Protein AF-A0A7S0LLB8-F1 (afdb_monomer)

Mean predicted aligned error: 11.77 Å

Secondary structure (DSSP, 8-state):
----PPP---TTTTSSS--------GGG-------HHHHHHHHHSS----TTTEEEEE-TT--GGGSGGGG---HHHHHHHHHHH-EEEEEPHHHHHHHHHHHTTSPP--PPPHHHHHHHHHH--GGGT-SSS-HHHHHHHHHHHHHHH-TTS-HHHHHHHHHHTSSS-S-SS-GGGHHHHHHTS-HHHHHHHHHHHHHHHHHHTSHHHHHHHHTGGGGGG--------

Organism: NCBI:txid221442

Foldseek 3Di:
DDDDDDDDDDPVVPPPDDPDDDQQDLVPLPFQPDDLVLLQCLLPVDDDDCVPFKDKDFQPPDDCCLWLCVPVPDPVVVVVVSVVPRIDIDGHPVSSVVSVVSSVPRDGFDRQDSLVSVCCNPFFDCVNATRDDDLSSVLSSQLSSCVRRVVVDHSVLSSQVSCCVGDPNDGRHDPVCVVVNVVSDDPVSVVSNVCNSVVVCCVVVCVVVVVCVVCVVCPVVDDDDDDDD

Solvent-accessible surface area (backbone atoms only — not comparable to full-atom values): 14210 Å² total; per-residue (Å²): 134,85,86,79,76,78,81,82,74,60,82,78,68,62,83,81,67,82,68,71,92,72,74,69,48,64,87,67,74,56,84,62,83,66,52,74,68,52,32,39,39,62,57,67,71,55,95,76,92,50,85,91,42,54,49,75,42,74,46,91,81,64,57,59,70,62,30,73,59,47,80,55,80,49,69,68,61,43,52,57,50,43,82,75,64,36,64,45,78,50,66,37,67,67,60,48,53,52,37,54,62,50,31,74,69,51,78,79,82,63,74,74,57,68,70,53,44,44,44,49,43,75,62,37,55,62,85,83,70,70,40,72,64,62,65,63,45,54,34,44,49,42,16,35,39,27,53,72,72,35,72,92,52,66,24,66,43,42,30,55,46,56,55,31,68,55,95,72,57,49,69,50,53,64,79,88,50,47,67,60,56,52,72,73,44,55,75,69,46,43,56,55,56,72,45,41,57,57,53,51,49,39,59,74,67,40,55,54,57,53,52,46,64,78,37,53,96,46,54,95,70,67,84,79,84,87,82,84,131

Radius of gyration: 21.02 Å; Cα contacts (8 Å, |Δi|>4): 181; chains: 1; bounding box: 78×45×50 Å

Sequence (229 aa):
NKGTAPPELDPHARDCAIMCLSVLDPAKMTIATHDIRRQQALTVGHPTDNAGLVKAQLIAEFDLNKTIFKGIGSPVARLYQRTKLDHDYTWDEAARTQIEKAYAKVPQHVSAGEPLLKFMATECDFAIEHADGNFMDHLNFCQDYAAIHYREASPTVQLLHSILGVGSNIFPMSKDKLPTLTSLLTPAEFTQIEAFPTLLRLLLSRQLMDLAMQNEARLDSLQSGHMFR

pLDDT: mean 75.92, std 19.19, range [27.03, 96.38]

Structure (mmCIF, N/CA/C/O backbone):
data_AF-A0A7S0LLB8-F1
#
_entry.id   AF-A0A7S0LLB8-F1
#
loop_
_atom_site.group_PDB
_atom_site.id
_atom_site.type_symbol
_atom_site.label_atom_id
_atom_site.label_alt_id
_atom_site.label_comp_id
_atom_site.label_asym_id
_atom_site.label_entity_id
_atom_site.label_seq_id
_atom_site.pdbx_PDB_ins_code
_atom_site.Cartn_x
_atom_site.Cartn_y
_atom_site.Cartn_z
_atom_site.occupancy
_atom_site.B_iso_or_equiv
_atom_site.auth_seq_id
_atom_site.auth_comp_id
_atom_site.auth_asym_id
_atom_site.auth_atom_id
_atom_site.pdbx_PDB_model_num
ATOM 1 N N . ASN A 1 1 ? 50.374 -23.779 -14.446 1.00 37.62 1 ASN A N 1
ATOM 2 C CA . ASN A 1 1 ? 49.075 -23.681 -15.146 1.00 37.62 1 ASN A CA 1
ATOM 3 C C . ASN A 1 1 ? 48.144 -22.822 -14.316 1.00 37.62 1 ASN A C 1
ATOM 5 O O . ASN A 1 1 ? 48.210 -22.891 -13.099 1.00 37.62 1 ASN A O 1
ATOM 9 N N . LYS A 1 2 ? 47.428 -21.934 -15.001 1.00 33.25 2 LYS A N 1
ATOM 10 C CA . LYS A 1 2 ? 46.870 -20.657 -14.537 1.00 33.25 2 LYS A CA 1
ATOM 11 C C . LYS A 1 2 ? 45.885 -20.782 -13.368 1.00 33.25 2 LYS A C 1
ATOM 13 O O . LYS A 1 2 ? 45.015 -21.643 -13.390 1.00 33.25 2 LYS A O 1
ATOM 18 N N . GLY A 1 3 ? 46.021 -19.869 -12.404 1.00 36.09 3 GLY A N 1
ATOM 19 C CA . GLY A 1 3 ? 44.989 -19.567 -11.421 1.00 36.09 3 GLY A 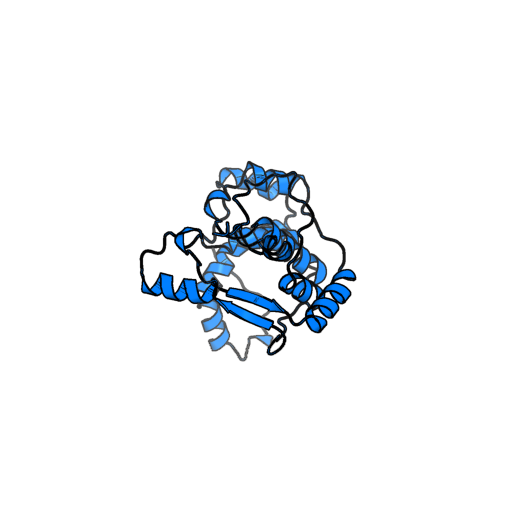CA 1
ATOM 20 C C . GLY A 1 3 ? 43.810 -18.873 -12.096 1.00 36.09 3 GLY A C 1
ATOM 21 O O . GLY A 1 3 ? 43.993 -17.950 -12.889 1.00 36.09 3 GLY A O 1
ATOM 22 N N . THR A 1 4 ? 42.609 -19.345 -11.796 1.00 34.84 4 THR A N 1
ATOM 23 C CA . THR A 1 4 ? 41.356 -18.692 -12.163 1.00 34.84 4 THR A CA 1
ATOM 24 C C . THR A 1 4 ? 40.822 -18.008 -10.916 1.00 34.84 4 THR A C 1
ATOM 26 O O . THR A 1 4 ? 40.426 -18.676 -9.961 1.00 34.84 4 THR A O 1
ATOM 29 N N . ALA A 1 5 ? 40.868 -16.677 -10.916 1.00 35.66 5 ALA A N 1
ATOM 30 C CA . ALA A 1 5 ? 40.129 -15.860 -9.967 1.00 35.66 5 ALA A CA 1
ATOM 31 C C . ALA A 1 5 ? 38.621 -16.169 -10.087 1.00 35.66 5 ALA A C 1
ATOM 33 O O . ALA A 1 5 ? 38.166 -16.507 -11.187 1.00 35.66 5 ALA A O 1
ATOM 34 N N . PRO A 1 6 ? 37.846 -16.082 -8.992 1.00 36.19 6 PRO A N 1
ATOM 35 C CA . PRO A 1 6 ? 36.392 -16.138 -9.081 1.00 36.19 6 PRO A CA 1
ATOM 36 C C . PRO A 1 6 ? 35.890 -15.008 -9.997 1.00 36.19 6 PRO A C 1
ATOM 38 O O . PRO A 1 6 ? 36.525 -13.951 -10.043 1.00 36.19 6 PRO A O 1
ATOM 41 N N . PRO A 1 7 ? 34.792 -15.220 -10.743 1.00 37.81 7 PRO A N 1
ATOM 42 C CA . PRO A 1 7 ? 34.251 -14.193 -11.618 1.00 37.81 7 PRO A CA 1
ATOM 43 C C . PRO A 1 7 ? 33.898 -12.959 -10.786 1.00 37.81 7 PRO A C 1
ATOM 45 O O . PRO A 1 7 ? 33.203 -13.052 -9.773 1.00 37.81 7 PRO A O 1
ATOM 48 N N . GLU A 1 8 ? 34.427 -11.817 -11.212 1.00 32.72 8 GLU A N 1
ATOM 49 C CA . GLU A 1 8 ? 34.052 -10.501 -10.713 1.00 32.72 8 GLU A CA 1
ATOM 50 C C . GLU A 1 8 ? 32.541 -10.343 -10.917 1.00 32.72 8 GLU A C 1
ATOM 52 O O . GLU A 1 8 ? 32.050 -10.315 -12.045 1.00 32.72 8 GLU A O 1
ATOM 57 N N . LEU A 1 9 ? 31.794 -10.337 -9.812 1.00 33.69 9 LEU A N 1
ATOM 58 C CA . LEU A 1 9 ? 30.374 -10.012 -9.816 1.00 33.69 9 LEU A CA 1
ATOM 59 C C . LEU A 1 9 ? 30.223 -8.562 -10.277 1.00 33.69 9 LEU A C 1
ATOM 61 O O . LEU A 1 9 ? 30.827 -7.663 -9.690 1.00 33.69 9 LEU A O 1
ATOM 65 N N . ASP A 1 10 ? 29.414 -8.371 -11.317 1.00 35.34 10 ASP A N 1
ATOM 66 C CA . ASP A 1 10 ? 29.001 -7.069 -11.831 1.00 35.34 10 ASP A CA 1
ATOM 67 C C . ASP A 1 10 ? 28.567 -6.151 -10.666 1.00 35.34 10 ASP A C 1
ATOM 69 O O . ASP A 1 10 ? 27.671 -6.523 -9.896 1.00 35.34 10 ASP A O 1
ATOM 73 N N . PRO A 1 11 ? 29.181 -4.965 -10.494 1.00 32.69 11 PRO A N 1
ATOM 74 C CA . PRO A 1 11 ? 28.810 -4.032 -9.437 1.00 32.69 11 PRO A CA 1
ATOM 75 C C . PRO A 1 11 ? 27.361 -3.523 -9.546 1.00 32.69 11 PRO A C 1
ATOM 77 O O . PRO A 1 11 ? 26.835 -3.061 -8.537 1.00 32.69 11 PRO A O 1
ATOM 80 N N . HIS A 1 12 ? 26.690 -3.668 -10.696 1.00 31.75 12 HIS A N 1
ATOM 81 C CA . HIS A 1 12 ? 25.261 -3.368 -10.861 1.00 31.75 12 HIS A CA 1
ATOM 82 C C . HIS A 1 12 ? 24.322 -4.536 -10.519 1.00 31.75 12 HIS A C 1
ATOM 84 O O . HIS A 1 12 ? 23.128 -4.317 -10.324 1.00 31.75 12 HIS A O 1
ATOM 90 N N . ALA A 1 13 ? 24.834 -5.759 -10.354 1.00 30.00 13 ALA A N 1
ATOM 91 C CA . ALA A 1 13 ? 24.039 -6.913 -9.918 1.00 30.00 13 ALA A CA 1
ATOM 92 C C . ALA A 1 13 ? 23.822 -6.963 -8.390 1.00 30.00 13 ALA A C 1
ATOM 94 O O . ALA A 1 13 ? 23.198 -7.894 -7.877 1.00 30.00 13 ALA A O 1
ATOM 95 N N . ARG A 1 14 ? 24.335 -5.976 -7.641 1.00 29.80 14 ARG A N 1
ATOM 96 C CA . ARG A 1 14 ? 24.223 -5.907 -6.175 1.00 29.80 14 ARG A CA 1
ATOM 97 C C . ARG A 1 14 ? 22.922 -5.300 -5.651 1.00 29.80 14 ARG A C 1
ATOM 99 O O . ARG A 1 14 ? 22.623 -5.508 -4.481 1.00 29.80 14 ARG A O 1
ATOM 106 N N . ASP A 1 15 ? 22.121 -4.654 -6.494 1.00 30.22 15 ASP A N 1
ATOM 107 C CA . ASP A 1 15 ? 20.942 -3.914 -6.020 1.00 30.22 15 ASP A CA 1
ATOM 108 C C . ASP A 1 15 ? 19.612 -4.682 -6.145 1.00 30.22 15 ASP A C 1
ATOM 110 O O . ASP A 1 15 ? 18.564 -4.149 -5.791 1.00 30.22 15 ASP A O 1
ATOM 114 N N . CYS A 1 16 ? 19.616 -5.942 -6.605 1.00 28.64 16 CYS A N 1
ATOM 115 C CA . CYS A 1 16 ? 18.377 -6.714 -6.825 1.00 28.64 16 CYS A CA 1
ATOM 116 C C . CYS A 1 16 ? 18.239 -8.028 -6.045 1.00 28.64 16 CYS A C 1
ATOM 118 O O . CYS A 1 16 ? 17.251 -8.736 -6.220 1.00 28.64 16 CYS A O 1
ATOM 120 N N . ALA A 1 17 ? 19.147 -8.361 -5.129 1.00 29.12 17 ALA A N 1
ATOM 121 C CA . ALA A 1 17 ? 18.978 -9.562 -4.319 1.00 29.12 17 ALA A CA 1
ATOM 122 C C . ALA A 1 17 ? 19.505 -9.365 -2.898 1.00 29.12 17 ALA A C 1
ATOM 124 O O . ALA A 1 17 ? 20.641 -8.948 -2.701 1.00 29.12 17 ALA A O 1
ATOM 125 N N . ILE A 1 18 ? 18.688 -9.790 -1.926 1.00 29.72 18 ILE A N 1
ATOM 126 C CA . ILE A 1 18 ? 18.947 -9.841 -0.477 1.00 29.72 18 ILE A CA 1
ATOM 127 C C . ILE A 1 18 ? 18.619 -8.527 0.259 1.00 29.72 18 ILE A C 1
ATOM 129 O O . ILE A 1 18 ? 19.495 -7.808 0.732 1.00 29.72 18 ILE A O 1
ATOM 133 N N . MET A 1 19 ? 17.323 -8.258 0.460 1.00 29.67 19 MET A N 1
ATOM 134 C CA . MET A 1 19 ? 16.886 -7.386 1.557 1.00 29.67 19 MET A CA 1
ATOM 135 C C . MET A 1 19 ? 16.744 -8.222 2.834 1.00 29.67 19 MET A C 1
ATOM 137 O O . MET A 1 19 ? 15.762 -8.930 3.040 1.00 29.67 19 MET A O 1
ATOM 141 N N . CYS A 1 20 ? 17.788 -8.177 3.661 1.00 27.03 20 CYS A N 1
ATOM 142 C CA . CYS A 1 20 ? 17.842 -8.785 4.987 1.00 27.03 20 CYS A CA 1
ATOM 143 C C . CYS A 1 20 ? 16.790 -8.206 5.947 1.00 27.03 20 CYS A C 1
ATOM 145 O O . CYS A 1 20 ? 16.536 -7.005 5.944 1.00 27.03 20 CYS A O 1
ATOM 147 N N . LEU A 1 21 ? 16.291 -9.086 6.825 1.00 31.00 21 LEU A N 1
ATOM 148 C CA . LEU A 1 21 ? 15.544 -8.839 8.067 1.00 31.00 21 LEU A CA 1
ATOM 149 C C . LEU A 1 21 ? 15.787 -7.442 8.670 1.00 31.00 21 LEU A C 1
ATOM 151 O O . LEU A 1 21 ? 16.760 -7.232 9.399 1.00 31.00 21 LEU A O 1
ATOM 155 N N . SER A 1 22 ? 14.876 -6.502 8.428 1.00 35.31 22 SER A N 1
ATOM 156 C CA . SER A 1 22 ? 14.775 -5.284 9.223 1.00 35.31 22 SER A CA 1
ATOM 157 C C . SER A 1 22 ? 13.692 -5.469 10.281 1.00 35.31 22 SER A C 1
ATOM 159 O O . SER A 1 22 ? 12.496 -5.448 10.010 1.00 35.31 22 SER A O 1
ATOM 161 N N . VAL A 1 23 ? 14.144 -5.621 11.527 1.00 38.00 23 VAL A N 1
ATOM 162 C CA . VAL A 1 23 ? 13.405 -5.127 12.694 1.00 38.00 23 VAL A CA 1
ATOM 163 C C . VAL A 1 23 ? 12.962 -3.699 12.370 1.00 38.00 23 VAL A C 1
ATOM 165 O O . VAL A 1 23 ? 13.769 -2.933 11.832 1.00 38.00 23 VAL A O 1
ATOM 168 N N . LEU A 1 24 ? 11.704 -3.354 12.657 1.00 44.56 24 LEU A N 1
ATOM 169 C CA . LEU A 1 24 ? 11.235 -1.982 12.508 1.00 44.56 24 LEU A CA 1
ATOM 170 C C . LEU A 1 24 ? 12.128 -1.054 13.328 1.00 44.56 24 LEU A C 1
ATOM 172 O O . LEU A 1 24 ? 12.098 -1.056 14.555 1.00 44.56 24 LEU A O 1
ATOM 176 N N . ASP A 1 25 ? 12.945 -0.279 12.631 1.00 45.91 25 ASP A N 1
ATOM 177 C CA . ASP A 1 25 ? 13.740 0.781 13.219 1.00 45.91 25 ASP A CA 1
ATOM 178 C C . ASP A 1 25 ? 13.000 2.096 12.939 1.00 45.91 25 ASP A C 1
ATOM 180 O O . ASP A 1 25 ? 12.888 2.481 11.770 1.00 45.91 25 ASP A O 1
ATOM 184 N N . PRO A 1 26 ? 12.486 2.792 13.970 1.00 44.81 26 PRO A N 1
ATOM 185 C CA . PRO A 1 26 ? 11.854 4.100 13.811 1.00 44.81 26 PRO A CA 1
ATOM 186 C C . PRO A 1 26 ? 12.748 5.102 13.064 1.00 44.81 26 PRO A C 1
ATOM 188 O O . PRO A 1 26 ? 12.239 5.963 12.352 1.00 44.81 26 PRO A O 1
ATOM 191 N N . ALA A 1 27 ? 14.078 4.977 13.177 1.00 40.09 27 ALA A N 1
ATOM 192 C CA . ALA A 1 27 ? 15.042 5.820 12.474 1.00 40.09 27 ALA A CA 1
ATOM 193 C C . ALA A 1 27 ? 15.250 5.422 10.997 1.00 40.09 27 ALA A C 1
ATOM 195 O O . ALA A 1 27 ? 15.797 6.210 10.227 1.00 40.09 27 ALA A O 1
ATOM 196 N N . LYS A 1 28 ? 14.790 4.231 10.578 1.00 43.78 28 LYS A N 1
ATOM 197 C CA . LYS A 1 28 ? 14.757 3.764 9.175 1.00 43.78 28 LYS A CA 1
ATOM 198 C C . LYS A 1 28 ? 13.408 3.979 8.502 1.00 43.78 28 LYS A C 1
ATOM 200 O O . LYS A 1 28 ? 13.191 3.493 7.394 1.00 43.78 28 LYS A O 1
ATOM 205 N N . MET A 1 29 ? 12.532 4.782 9.101 1.00 50.88 29 MET A N 1
ATOM 206 C CA . MET A 1 29 ? 11.432 5.431 8.382 1.00 50.88 29 MET A CA 1
ATOM 207 C C . MET A 1 29 ? 11.946 6.551 7.469 1.00 50.88 29 MET A C 1
ATOM 209 O O . MET A 1 29 ? 11.431 7.664 7.429 1.00 50.88 29 MET A O 1
ATOM 213 N N . THR A 1 30 ? 13.030 6.253 6.759 1.00 50.88 30 THR A N 1
ATOM 214 C CA . THR A 1 30 ? 13.602 7.069 5.705 1.00 50.88 30 THR A CA 1
ATOM 215 C C . THR A 1 30 ? 12.746 6.943 4.453 1.00 50.88 30 THR A C 1
ATOM 217 O O . THR A 1 30 ? 12.117 5.910 4.225 1.00 50.88 30 THR A O 1
ATOM 220 N N . ILE A 1 31 ? 12.768 8.002 3.644 1.00 55.00 31 ILE A N 1
ATOM 221 C CA . ILE A 1 31 ? 12.123 8.112 2.331 1.00 55.00 31 ILE A CA 1
ATOM 222 C C . ILE A 1 31 ? 12.285 6.789 1.573 1.00 55.00 31 ILE A C 1
ATOM 224 O O . ILE A 1 31 ? 13.411 6.392 1.262 1.00 55.00 31 ILE A O 1
ATOM 228 N N . ALA A 1 32 ? 11.174 6.101 1.303 1.00 59.69 32 ALA A N 1
ATOM 229 C CA . ALA A 1 32 ? 11.217 4.861 0.541 1.00 59.69 32 ALA A CA 1
ATOM 230 C C . ALA A 1 32 ? 11.811 5.131 -0.843 1.00 59.69 32 ALA A C 1
ATOM 232 O O . ALA A 1 32 ? 11.368 6.023 -1.569 1.00 59.69 32 ALA A O 1
ATOM 233 N N . THR A 1 33 ? 12.816 4.341 -1.217 1.00 71.44 33 THR A N 1
ATOM 234 C CA . THR A 1 33 ? 13.295 4.330 -2.598 1.00 71.44 33 THR A CA 1
ATOM 235 C C . THR A 1 33 ? 12.360 3.425 -3.382 1.00 71.44 33 THR A C 1
ATOM 237 O O . THR A 1 33 ? 12.414 2.203 -3.274 1.00 71.44 33 THR A O 1
ATOM 240 N N . HIS A 1 34 ? 11.441 4.036 -4.124 1.00 81.06 34 HIS A N 1
ATOM 241 C CA . HIS A 1 34 ? 10.465 3.297 -4.916 1.00 81.06 34 HIS A CA 1
ATOM 242 C C . HIS A 1 34 ? 11.137 2.646 -6.122 1.00 81.06 34 HIS A C 1
ATOM 244 O O . HIS A 1 34 ? 11.853 3.314 -6.871 1.00 81.06 34 HIS A O 1
ATOM 250 N N . ASP A 1 35 ? 10.874 1.351 -6.324 1.00 84.88 35 ASP A N 1
ATOM 251 C CA . ASP A 1 35 ? 11.251 0.662 -7.558 1.00 84.88 35 ASP A CA 1
ATOM 252 C C . ASP A 1 35 ? 10.535 1.280 -8.773 1.00 84.88 35 ASP A C 1
ATOM 254 O O . ASP A 1 35 ? 9.554 2.018 -8.642 1.00 84.88 35 ASP A O 1
ATOM 258 N N . ILE A 1 36 ? 11.003 0.966 -9.981 1.00 89.44 36 ILE A N 1
ATOM 259 C CA . ILE A 1 36 ? 10.481 1.583 -11.208 1.00 89.44 36 ILE A CA 1
ATOM 260 C C . ILE A 1 36 ? 8.970 1.344 -11.419 1.00 89.44 36 ILE A C 1
ATOM 262 O O . ILE A 1 36 ? 8.274 2.204 -11.959 1.00 89.44 36 ILE A O 1
ATOM 266 N N . ARG A 1 37 ? 8.422 0.220 -10.927 1.00 88.31 37 ARG A N 1
ATOM 267 C CA . ARG A 1 37 ? 6.980 -0.085 -10.999 1.00 88.31 37 ARG A CA 1
ATOM 268 C C . ARG A 1 37 ? 6.190 0.865 -10.113 1.00 88.31 37 ARG A C 1
ATOM 270 O O . ARG A 1 37 ? 5.177 1.419 -10.534 1.00 88.31 37 ARG A O 1
ATOM 277 N N . ARG A 1 38 ? 6.661 1.058 -8.882 1.00 88.62 38 ARG A N 1
ATOM 278 C CA . ARG A 1 38 ? 6.064 1.975 -7.912 1.00 88.62 38 ARG A CA 1
ATOM 279 C C . ARG A 1 38 ? 6.187 3.417 -8.380 1.00 88.62 38 ARG A C 1
ATOM 281 O O . ARG A 1 38 ? 5.201 4.140 -8.319 1.00 88.62 38 ARG A O 1
ATOM 288 N N . GLN A 1 39 ? 7.331 3.813 -8.935 1.00 91.88 39 GLN A N 1
ATOM 289 C CA . GLN A 1 39 ? 7.508 5.136 -9.542 1.00 91.88 39 GLN A CA 1
ATOM 290 C C . GLN A 1 39 ? 6.492 5.394 -10.662 1.00 91.88 39 GLN A C 1
ATOM 292 O O . GLN A 1 39 ? 5.855 6.452 -10.690 1.00 91.88 39 GLN A O 1
ATOM 297 N N . GLN A 1 40 ? 6.283 4.418 -11.553 1.00 94.06 40 GLN A N 1
ATOM 298 C CA . GLN A 1 40 ? 5.270 4.518 -12.602 1.00 94.06 40 GLN A CA 1
ATOM 299 C C . GLN A 1 40 ? 3.866 4.646 -12.003 1.00 94.06 40 GLN A C 1
ATOM 301 O O . GLN A 1 40 ? 3.137 5.565 -12.367 1.00 94.06 40 GLN A O 1
ATOM 306 N N . ALA A 1 41 ? 3.503 3.783 -11.050 1.00 93.12 41 ALA A N 1
ATOM 307 C CA . ALA A 1 41 ? 2.192 3.810 -10.405 1.00 93.12 41 ALA A CA 1
ATOM 308 C C . ALA A 1 41 ? 1.916 5.145 -9.690 1.00 93.12 41 ALA A C 1
ATOM 310 O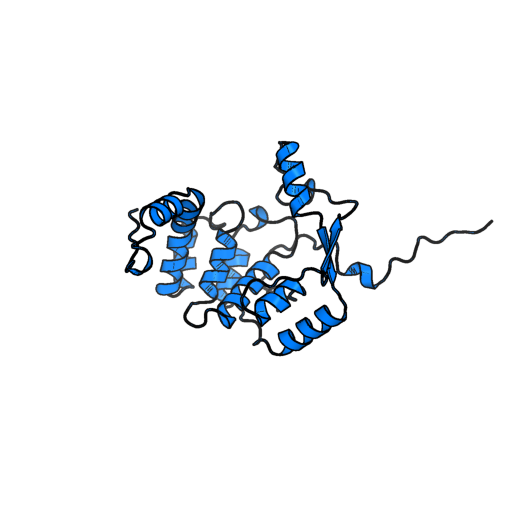 O . ALA A 1 41 ? 0.835 5.711 -9.846 1.00 93.12 41 ALA A O 1
ATOM 311 N N . LEU A 1 42 ? 2.902 5.689 -8.968 1.00 93.31 42 LEU A N 1
ATOM 312 C CA . LEU A 1 42 ? 2.803 6.999 -8.314 1.00 93.31 42 LEU A CA 1
ATOM 313 C C . LEU A 1 42 ? 2.654 8.136 -9.327 1.00 93.31 42 LEU A C 1
ATOM 315 O O . LEU A 1 42 ? 1.962 9.110 -9.049 1.00 93.31 42 LEU A O 1
ATOM 319 N N . THR A 1 43 ? 3.244 7.995 -10.513 1.00 94.69 43 THR A N 1
ATOM 320 C CA . THR A 1 43 ? 3.125 8.982 -11.590 1.00 94.69 43 THR A CA 1
ATOM 321 C C . THR A 1 43 ? 1.748 8.947 -12.256 1.00 94.69 43 THR A C 1
ATOM 323 O O . THR A 1 43 ? 1.156 10.001 -12.477 1.00 94.69 43 THR A O 1
ATOM 326 N N . VAL A 1 44 ? 1.244 7.758 -12.610 1.00 94.56 44 VAL A N 1
ATOM 327 C CA . VAL A 1 44 ? 0.052 7.630 -13.470 1.00 94.56 44 VAL A CA 1
ATOM 328 C C . VAL A 1 44 ? -1.265 7.471 -12.709 1.00 94.56 44 VAL A C 1
ATOM 330 O O . VAL A 1 44 ? -2.306 7.861 -13.227 1.00 94.56 44 VAL A O 1
ATOM 333 N N . GLY A 1 45 ? -1.254 6.909 -11.497 1.00 92.44 45 GLY A N 1
ATOM 334 C CA . GLY A 1 45 ? -2.466 6.711 -10.691 1.00 92.44 45 GLY A CA 1
ATOM 335 C C . GLY A 1 45 ? -3.447 5.655 -11.212 1.00 92.44 45 GLY A C 1
ATOM 336 O O . GLY A 1 45 ? -4.583 5.594 -10.744 1.00 92.44 45 GLY A O 1
ATOM 337 N N . HIS A 1 46 ? -3.047 4.822 -12.176 1.00 88.12 46 HIS A N 1
ATOM 338 C CA . HIS A 1 46 ? -3.873 3.736 -12.704 1.00 88.12 46 HIS A CA 1
ATOM 339 C C . HIS A 1 46 ? -3.017 2.566 -13.221 1.00 88.12 46 HIS A C 1
ATOM 341 O O . HIS A 1 46 ? -1.817 2.733 -13.467 1.00 88.12 46 HIS A O 1
ATOM 347 N N . PRO A 1 47 ? -3.602 1.369 -13.423 1.00 87.50 47 PRO A N 1
ATOM 348 C CA . PRO A 1 47 ? -2.902 0.264 -14.069 1.00 87.50 47 PRO A CA 1
ATOM 349 C C . PRO A 1 47 ? -2.373 0.680 -15.445 1.00 87.50 47 PRO A C 1
ATOM 351 O O . PRO A 1 47 ? -3.096 1.291 -16.234 1.00 87.50 47 PRO A O 1
ATOM 354 N N . THR A 1 48 ? -1.112 0.358 -15.724 1.00 88.75 48 THR A N 1
ATOM 355 C CA . THR A 1 48 ? -0.467 0.614 -17.018 1.00 88.75 48 THR A CA 1
ATOM 356 C C . THR A 1 48 ? -0.054 -0.709 -17.638 1.00 88.75 48 THR A C 1
ATOM 358 O O . THR A 1 48 ? 0.562 -1.539 -16.967 1.00 88.75 48 THR A O 1
ATOM 361 N N . ASP A 1 49 ? -0.389 -0.902 -18.913 1.00 91.12 49 ASP A N 1
ATOM 362 C CA . ASP A 1 49 ? 0.147 -2.017 -19.685 1.00 91.12 49 ASP A CA 1
ATOM 363 C C . ASP A 1 49 ? 1.577 -1.694 -20.126 1.00 91.12 49 ASP A C 1
ATOM 365 O O . ASP A 1 49 ? 1.829 -0.684 -20.781 1.00 91.12 49 ASP A O 1
ATOM 369 N N . ASN A 1 50 ? 2.510 -2.560 -19.743 1.00 91.38 50 ASN A N 1
ATOM 370 C CA . ASN A 1 50 ? 3.925 -2.446 -20.080 1.00 91.38 50 ASN A CA 1
ATOM 371 C C . ASN A 1 50 ? 4.383 -3.581 -21.014 1.00 91.38 50 ASN A C 1
ATOM 373 O O . ASN A 1 50 ? 5.574 -3.906 -21.068 1.00 91.38 50 ASN A O 1
ATOM 377 N N . ALA A 1 51 ? 3.453 -4.216 -21.736 1.00 91.69 51 ALA A N 1
ATOM 378 C CA . ALA A 1 51 ? 3.767 -5.234 -22.728 1.00 91.69 51 ALA A CA 1
ATOM 379 C C . ALA A 1 51 ? 4.815 -4.727 -23.734 1.00 91.69 51 ALA A C 1
ATOM 381 O O . ALA A 1 51 ? 4.699 -3.646 -24.308 1.00 91.69 51 ALA A O 1
ATOM 382 N N . GLY A 1 52 ? 5.875 -5.514 -23.930 1.00 91.62 52 GLY A N 1
ATOM 383 C CA . GLY A 1 52 ? 6.999 -5.157 -24.801 1.00 91.62 52 GLY A CA 1
ATOM 384 C C . GLY A 1 52 ? 8.036 -4.211 -24.180 1.00 91.62 52 GLY A C 1
ATOM 385 O O . GLY A 1 52 ? 9.140 -4.132 -24.710 1.00 91.62 52 GLY A O 1
ATOM 386 N N . LEU A 1 53 ? 7.734 -3.563 -23.049 1.00 91.94 53 LEU A N 1
ATOM 387 C CA . LEU A 1 53 ? 8.651 -2.666 -22.328 1.00 91.94 53 LEU A CA 1
ATOM 388 C C . LEU A 1 53 ? 9.318 -3.334 -21.121 1.00 91.94 53 LEU A C 1
ATOM 390 O O . LEU A 1 53 ? 10.297 -2.817 -20.590 1.00 91.94 53 LEU A O 1
ATOM 394 N N . VAL A 1 54 ? 8.794 -4.478 -20.676 1.00 91.56 54 VAL A N 1
ATOM 395 C CA . VAL A 1 54 ? 9.312 -5.225 -19.526 1.00 91.56 54 VAL A CA 1
ATOM 396 C C . VAL A 1 54 ? 9.499 -6.683 -19.900 1.00 91.56 54 VAL A C 1
ATOM 398 O O . VAL A 1 54 ? 8.606 -7.320 -20.462 1.00 91.56 54 VAL A O 1
ATOM 401 N N . LYS A 1 55 ? 10.662 -7.228 -19.553 1.00 89.88 55 LYS A N 1
ATOM 402 C CA . LYS A 1 55 ? 10.962 -8.656 -19.637 1.00 89.88 55 LYS A CA 1
ATOM 403 C C . LYS A 1 55 ? 10.999 -9.225 -18.230 1.00 89.88 55 LYS A C 1
ATOM 405 O O . LYS A 1 55 ? 11.867 -8.859 -17.444 1.00 89.88 55 LYS A O 1
ATOM 410 N N . ALA A 1 56 ? 10.065 -10.121 -17.935 1.00 86.62 56 ALA A N 1
ATOM 411 C CA . ALA A 1 56 ? 10.071 -10.884 -16.698 1.00 86.62 56 ALA A CA 1
ATOM 412 C C . ALA A 1 56 ? 10.840 -12.197 -16.917 1.00 86.62 56 ALA A C 1
ATOM 414 O O . ALA A 1 56 ? 10.569 -12.917 -17.880 1.00 86.62 56 ALA A O 1
ATOM 415 N N . GLN A 1 57 ? 11.807 -12.494 -16.055 1.00 85.00 57 GLN A N 1
ATOM 416 C CA . GLN A 1 57 ? 12.623 -13.709 -16.110 1.00 85.00 57 GLN A CA 1
ATOM 417 C C . GLN A 1 57 ? 12.571 -14.434 -14.776 1.00 85.00 57 GLN A C 1
ATOM 419 O O . GLN A 1 57 ? 12.531 -13.795 -13.730 1.00 85.00 57 GLN A O 1
ATOM 424 N N . LEU A 1 58 ? 12.595 -15.767 -14.811 1.00 81.75 58 LEU A N 1
ATOM 425 C CA . LEU A 1 58 ? 12.562 -16.541 -13.580 1.00 81.75 58 LEU A CA 1
ATOM 426 C C . LEU A 1 58 ? 13.891 -16.436 -12.823 1.00 81.75 58 LEU A C 1
ATOM 428 O O . LEU A 1 58 ? 14.961 -16.606 -13.408 1.00 81.75 58 LEU A O 1
ATOM 432 N N . ILE A 1 59 ? 13.824 -16.228 -11.513 1.00 81.44 59 ILE A N 1
ATOM 433 C CA . ILE A 1 59 ? 14.983 -16.255 -10.622 1.00 81.44 59 ILE A CA 1
ATOM 434 C C . ILE A 1 59 ? 15.430 -17.715 -10.479 1.00 81.44 59 ILE A C 1
ATOM 436 O O . ILE A 1 59 ? 14.724 -18.543 -9.896 1.00 81.44 59 ILE A O 1
ATOM 440 N N . ALA A 1 60 ? 16.617 -18.030 -11.005 1.00 75.38 60 ALA A N 1
ATOM 441 C CA . ALA A 1 60 ? 17.122 -19.401 -11.125 1.00 75.38 60 ALA A CA 1
ATOM 442 C C . ALA A 1 60 ? 17.158 -20.172 -9.789 1.00 75.38 60 ALA A C 1
ATOM 444 O O . ALA A 1 60 ? 16.868 -21.367 -9.756 1.00 75.38 60 ALA A O 1
ATOM 445 N N . GLU A 1 61 ? 17.456 -19.485 -8.684 1.00 80.06 61 GLU A N 1
ATOM 446 C CA . GLU A 1 61 ? 17.580 -20.074 -7.344 1.00 80.06 61 GLU A CA 1
ATOM 447 C C . GLU A 1 61 ? 16.517 -19.551 -6.362 1.00 80.06 61 GLU A C 1
ATOM 449 O O . GLU A 1 61 ? 16.780 -19.383 -5.170 1.00 80.06 61 GLU A O 1
ATOM 454 N N . PHE A 1 62 ? 15.297 -19.278 -6.843 1.00 79.25 62 PHE A N 1
ATOM 455 C CA . PHE A 1 62 ? 14.211 -18.830 -5.970 1.00 79.25 62 PHE A CA 1
ATOM 456 C C . PHE A 1 62 ? 13.831 -19.899 -4.931 1.00 79.25 62 PHE A C 1
ATOM 458 O O . PHE A 1 62 ? 13.313 -20.971 -5.266 1.00 79.25 62 PHE A O 1
ATOM 465 N N . ASP A 1 63 ? 14.044 -19.582 -3.652 1.00 78.88 63 ASP A N 1
ATOM 466 C CA . ASP A 1 63 ? 13.721 -20.451 -2.523 1.00 78.88 63 ASP A CA 1
ATOM 467 C C . ASP A 1 63 ? 12.496 -19.933 -1.766 1.00 78.88 63 ASP A C 1
ATOM 469 O O . ASP A 1 63 ? 12.583 -19.037 -0.928 1.00 78.88 63 ASP A O 1
ATOM 473 N N . LEU A 1 64 ? 11.347 -20.574 -2.002 1.00 77.94 64 LEU A N 1
ATOM 474 C CA . LEU A 1 64 ? 10.090 -20.244 -1.326 1.00 77.94 64 LEU A CA 1
ATOM 475 C C . LEU A 1 64 ? 10.196 -20.349 0.212 1.00 77.94 64 LEU A C 1
ATOM 477 O O . LEU A 1 64 ? 9.434 -19.691 0.917 1.00 77.94 64 LEU A O 1
ATOM 481 N N . ASN A 1 65 ? 11.125 -21.145 0.759 1.00 79.19 65 ASN A N 1
ATOM 482 C CA . ASN A 1 65 ? 11.317 -21.260 2.212 1.00 79.19 65 ASN A CA 1
ATOM 483 C C . ASN A 1 65 ? 11.956 -20.026 2.841 1.00 79.19 65 ASN A C 1
ATOM 485 O O . ASN A 1 65 ? 11.842 -19.840 4.053 1.00 79.19 65 ASN A O 1
ATOM 489 N N . LYS A 1 66 ? 12.607 -19.191 2.030 1.00 74.56 66 LYS A N 1
ATOM 490 C CA . LYS A 1 66 ? 13.108 -17.893 2.470 1.00 74.56 66 LYS A CA 1
ATOM 491 C C . LYS A 1 66 ? 12.009 -16.840 2.524 1.00 74.56 66 LYS A C 1
ATOM 493 O O . LYS A 1 66 ? 12.293 -15.771 3.022 1.00 74.56 66 LYS A O 1
ATOM 498 N N . THR A 1 67 ? 10.783 -17.163 2.096 1.00 68.25 67 THR A N 1
ATOM 499 C CA . THR A 1 67 ? 9.637 -16.243 2.028 1.00 68.25 67 THR A CA 1
ATOM 500 C C . THR A 1 67 ? 8.586 -16.521 3.112 1.00 68.25 67 THR A C 1
ATOM 502 O O . THR A 1 67 ? 8.632 -17.535 3.819 1.00 68.25 67 THR A O 1
ATOM 505 N N . ILE A 1 68 ? 7.573 -15.649 3.211 1.00 62.50 68 ILE A N 1
ATOM 506 C CA . ILE A 1 68 ? 6.425 -15.806 4.129 1.00 62.50 68 ILE A CA 1
ATOM 507 C C . ILE A 1 68 ? 5.615 -17.078 3.850 1.00 62.50 68 ILE A C 1
ATOM 509 O O . ILE A 1 68 ? 4.883 -17.579 4.700 1.00 62.50 68 ILE A O 1
ATOM 513 N N . PHE A 1 69 ? 5.791 -17.654 2.662 1.00 69.62 69 PHE A N 1
ATOM 514 C CA . PHE A 1 69 ? 5.100 -18.851 2.213 1.00 69.62 69 PHE A CA 1
ATOM 515 C C . PHE A 1 69 ? 5.817 -20.148 2.609 1.00 69.62 69 PHE A C 1
ATOM 517 O O . PHE A 1 69 ? 5.397 -21.230 2.191 1.00 69.62 69 PHE A O 1
ATOM 524 N N . LYS A 1 70 ? 6.859 -20.085 3.455 1.00 74.19 70 LYS A N 1
ATOM 525 C CA . LYS A 1 70 ? 7.563 -21.275 3.968 1.00 74.19 70 LYS A CA 1
ATOM 526 C C . LYS A 1 70 ? 6.618 -22.308 4.593 1.00 74.19 70 LYS A C 1
ATOM 528 O O . LYS A 1 70 ? 6.836 -23.504 4.426 1.00 74.19 70 LYS A O 1
ATOM 533 N N . GLY A 1 71 ? 5.546 -21.845 5.245 1.00 75.00 71 GLY A N 1
ATOM 534 C CA . GLY A 1 71 ? 4.536 -22.683 5.900 1.00 75.00 71 GLY A CA 1
ATOM 535 C C . GLY A 1 71 ? 3.571 -23.400 4.949 1.00 75.00 71 GLY A C 1
ATOM 536 O O . GLY A 1 71 ? 2.783 -24.229 5.400 1.00 75.00 71 GLY A O 1
ATOM 537 N N . ILE A 1 72 ? 3.615 -23.125 3.640 1.00 79.19 72 ILE A N 1
ATOM 538 C CA . ILE A 1 72 ? 2.791 -23.848 2.668 1.00 79.19 72 ILE A CA 1
ATOM 539 C C . ILE A 1 72 ? 3.338 -25.271 2.529 1.00 79.19 72 ILE A C 1
ATOM 541 O O . ILE A 1 72 ? 4.372 -25.488 1.896 1.00 79.19 72 ILE A O 1
ATOM 545 N N . GLY A 1 73 ? 2.622 -26.241 3.101 1.00 78.19 73 GLY A N 1
ATOM 546 C CA . GLY A 1 73 ? 2.981 -27.661 3.036 1.00 78.19 73 GLY A CA 1
ATOM 547 C C . GLY A 1 73 ? 2.570 -28.365 1.738 1.00 78.19 73 GLY A C 1
ATOM 548 O O . GLY A 1 73 ? 3.171 -29.370 1.376 1.00 78.19 73 GLY A O 1
ATOM 549 N N . SER A 1 74 ? 1.572 -27.848 1.010 1.00 88.62 74 SER A N 1
ATOM 550 C CA . SER A 1 74 ? 1.083 -28.469 -0.232 1.00 88.62 74 SER A CA 1
ATOM 551 C C . SER A 1 74 ? 2.029 -28.196 -1.411 1.00 88.62 74 SER A C 1
ATOM 553 O O . SER A 1 74 ? 2.182 -27.033 -1.789 1.00 88.62 74 SER A O 1
ATOM 555 N N . PRO A 1 75 ? 2.612 -29.224 -2.062 1.00 85.50 75 PRO A N 1
ATOM 556 C CA . PRO A 1 75 ? 3.510 -29.034 -3.205 1.00 85.50 75 PRO A CA 1
ATOM 557 C C . PRO A 1 75 ? 2.874 -28.263 -4.369 1.00 85.50 75 PRO A C 1
ATOM 559 O O . PRO A 1 75 ? 3.540 -27.445 -4.998 1.00 85.50 75 PRO A O 1
ATOM 562 N N . VAL A 1 76 ? 1.576 -28.469 -4.622 1.00 86.50 76 VAL A N 1
ATOM 563 C CA . VAL A 1 76 ? 0.833 -27.765 -5.6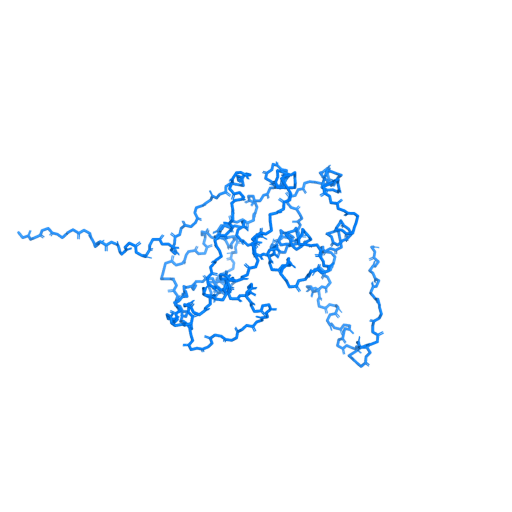82 1.00 86.50 76 VAL A CA 1
ATOM 564 C C . VAL A 1 76 ? 0.673 -26.284 -5.345 1.00 86.50 76 VAL A C 1
ATOM 566 O O . VAL A 1 76 ? 0.932 -25.429 -6.188 1.00 86.50 76 VAL A O 1
ATOM 569 N N . ALA A 1 77 ? 0.308 -25.963 -4.101 1.00 81.94 77 ALA A N 1
ATOM 570 C CA . ALA A 1 77 ? 0.191 -24.575 -3.659 1.00 81.94 77 ALA A CA 1
ATOM 571 C C . ALA A 1 77 ? 1.554 -23.865 -3.655 1.00 81.94 77 ALA A C 1
ATOM 573 O O . ALA A 1 77 ? 1.642 -22.695 -4.020 1.00 81.94 77 ALA A O 1
ATOM 574 N N . ARG A 1 78 ? 2.633 -24.584 -3.312 1.00 82.56 78 ARG A N 1
ATOM 575 C CA . ARG A 1 78 ? 4.004 -24.066 -3.413 1.00 82.56 78 ARG A CA 1
ATOM 576 C C . ARG A 1 78 ? 4.399 -23.783 -4.857 1.00 82.56 78 ARG A C 1
ATOM 578 O O . ARG A 1 78 ? 4.982 -22.739 -5.117 1.00 82.56 78 ARG A O 1
ATOM 585 N N . LEU A 1 79 ? 4.084 -24.686 -5.787 1.00 82.75 79 LEU A N 1
ATOM 586 C CA . LEU A 1 79 ? 4.353 -24.477 -7.210 1.00 82.75 79 LEU A CA 1
ATOM 587 C C . LEU A 1 79 ? 3.598 -23.250 -7.729 1.00 82.75 79 LEU A C 1
ATOM 589 O O . LEU A 1 79 ? 4.212 -22.382 -8.338 1.00 82.75 79 LEU A O 1
ATOM 593 N N . TYR A 1 80 ? 2.303 -23.139 -7.421 1.00 83.06 80 TYR A N 1
ATOM 594 C CA . TYR A 1 80 ? 1.506 -21.966 -7.775 1.00 83.06 80 TYR A CA 1
ATOM 595 C C . TYR A 1 80 ? 2.112 -20.673 -7.212 1.00 83.06 80 TYR A C 1
ATOM 597 O O . TYR A 1 80 ? 2.299 -19.720 -7.962 1.00 83.06 80 TYR A O 1
ATOM 605 N N . GLN A 1 81 ? 2.501 -20.649 -5.931 1.00 77.94 81 GLN A N 1
ATOM 606 C CA . GLN A 1 81 ? 3.129 -19.460 -5.348 1.00 77.94 81 GLN A CA 1
ATOM 607 C C . GLN A 1 81 ? 4.474 -19.118 -5.971 1.00 77.94 81 GLN A C 1
ATOM 609 O O . GLN A 1 81 ? 4.752 -17.937 -6.156 1.00 77.94 81 GLN A O 1
ATOM 614 N N . ARG A 1 82 ? 5.284 -20.114 -6.349 1.00 75.94 82 ARG A N 1
ATOM 615 C CA . ARG A 1 82 ? 6.529 -19.854 -7.079 1.00 75.94 82 ARG A CA 1
ATOM 616 C C . ARG A 1 82 ? 6.251 -19.062 -8.348 1.00 75.94 82 ARG A C 1
ATOM 618 O O . ARG A 1 82 ? 6.786 -17.971 -8.436 1.00 75.94 82 ARG A O 1
ATOM 625 N N . THR A 1 83 ? 5.289 -19.484 -9.180 1.00 75.50 83 THR A N 1
ATOM 626 C CA . THR A 1 83 ? 4.929 -18.778 -10.434 1.00 75.50 83 THR A CA 1
ATOM 627 C C . THR A 1 83 ? 4.479 -17.320 -10.274 1.00 75.50 83 THR A C 1
ATOM 629 O O . THR A 1 83 ? 4.269 -16.633 -11.270 1.00 75.50 83 THR A O 1
ATOM 632 N N . LYS A 1 84 ? 4.257 -16.841 -9.045 1.00 74.94 84 LYS A N 1
ATOM 633 C CA . LYS A 1 84 ? 3.889 -15.449 -8.754 1.00 74.94 84 LYS A CA 1
ATOM 634 C C . LYS A 1 84 ? 5.051 -14.608 -8.235 1.00 74.94 84 LYS A C 1
ATOM 636 O O . LYS A 1 84 ? 4.969 -13.386 -8.293 1.00 74.94 84 LYS A O 1
ATOM 641 N N . LEU A 1 85 ? 6.085 -15.244 -7.695 1.00 72.31 85 LEU A N 1
ATOM 642 C CA . LEU A 1 85 ? 7.124 -14.591 -6.897 1.00 72.31 85 LEU A CA 1
ATOM 643 C C . LEU A 1 85 ? 8.507 -14.701 -7.528 1.00 72.31 85 LEU A C 1
ATOM 645 O O . LEU A 1 85 ? 9.352 -13.845 -7.304 1.00 72.31 85 LEU A O 1
ATOM 649 N N . ASP A 1 86 ? 8.742 -15.739 -8.320 1.00 78.62 86 ASP A N 1
ATOM 650 C CA . ASP A 1 86 ? 10.057 -16.092 -8.835 1.00 78.62 86 ASP A CA 1
ATOM 651 C C . ASP A 1 86 ? 10.491 -15.250 -10.038 1.00 78.62 86 ASP A C 1
ATOM 653 O O . ASP A 1 86 ? 11.153 -15.783 -10.909 1.00 78.62 86 ASP A O 1
ATOM 657 N N . HIS A 1 87 ? 10.145 -13.961 -10.110 1.00 80.25 87 HIS A N 1
ATOM 658 C CA . HIS A 1 87 ? 10.399 -13.125 -11.287 1.00 80.25 87 HIS A CA 1
ATOM 659 C C . HIS A 1 87 ? 11.317 -11.938 -10.976 1.00 80.25 87 HIS A C 1
ATOM 661 O O . HIS A 1 87 ? 11.029 -11.144 -10.081 1.00 80.25 87 HIS A O 1
ATOM 667 N N . ASP A 1 88 ? 12.360 -11.777 -11.786 1.00 81.44 88 ASP A N 1
ATOM 668 C CA . ASP A 1 88 ? 13.106 -10.531 -11.950 1.00 81.44 88 ASP A CA 1
ATOM 669 C C . ASP A 1 88 ? 12.590 -9.775 -13.187 1.00 81.44 88 ASP A C 1
ATOM 671 O O . ASP A 1 88 ? 12.142 -10.388 -14.162 1.00 81.44 88 ASP A O 1
ATOM 675 N N . TYR A 1 89 ? 12.619 -8.445 -13.149 1.00 85.44 89 TYR A N 1
ATOM 676 C CA . TYR A 1 89 ? 12.030 -7.579 -14.170 1.00 85.44 89 TYR A CA 1
ATOM 677 C C . TYR A 1 89 ? 13.089 -6.662 -14.775 1.00 85.44 89 TYR A C 1
ATOM 679 O O . TYR A 1 89 ? 13.513 -5.685 -14.162 1.00 85.44 89 TYR A O 1
ATOM 687 N N . THR A 1 90 ? 13.453 -6.914 -16.030 1.00 90.19 90 THR A N 1
ATOM 688 C CA . THR A 1 90 ? 14.308 -6.011 -16.806 1.00 90.19 90 THR A CA 1
ATOM 689 C C . THR A 1 90 ? 13.444 -5.061 -17.629 1.00 90.19 90 THR A C 1
ATOM 691 O O . THR A 1 90 ? 12.601 -5.507 -18.411 1.00 90.19 90 THR A O 1
ATOM 694 N N . TRP A 1 91 ? 13.661 -3.759 -17.473 1.00 92.12 91 TRP A N 1
ATOM 695 C CA . TRP A 1 91 ? 12.927 -2.713 -18.187 1.00 92.12 91 TRP A CA 1
ATOM 696 C C . TRP A 1 91 ? 13.680 -2.256 -19.433 1.00 92.12 91 TRP A C 1
ATOM 698 O O . TRP A 1 91 ? 14.909 -2.244 -19.453 1.00 92.12 91 TRP A O 1
ATOM 708 N N . ASP A 1 92 ? 12.936 -1.864 -20.464 1.00 95.56 92 ASP A N 1
ATOM 709 C CA . ASP A 1 92 ? 13.471 -1.073 -21.566 1.00 95.56 92 ASP A CA 1
ATOM 710 C C . ASP A 1 92 ? 14.036 0.255 -21.034 1.00 95.56 92 ASP A C 1
ATOM 712 O O . ASP A 1 92 ? 13.408 0.935 -20.218 1.00 95.56 92 ASP A O 1
ATOM 716 N N . GLU A 1 93 ? 15.228 0.625 -21.500 1.00 94.81 93 GLU A N 1
ATOM 717 C CA . GLU A 1 93 ? 15.975 1.766 -20.962 1.0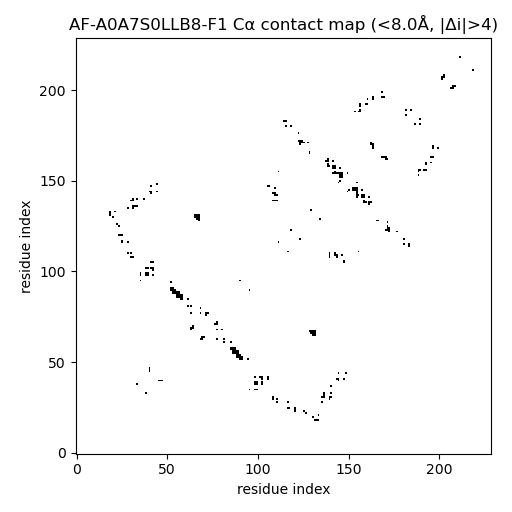0 94.81 93 GLU A CA 1
ATOM 718 C C . GLU A 1 93 ? 15.277 3.105 -21.245 1.00 94.81 93 GLU A C 1
ATOM 720 O O . GLU A 1 93 ? 15.276 4.011 -20.403 1.00 94.81 93 GLU A O 1
ATOM 725 N N . ALA A 1 94 ? 14.626 3.234 -22.407 1.00 95.44 94 ALA A N 1
ATOM 726 C CA . ALA A 1 94 ? 13.890 4.444 -22.752 1.00 95.44 94 ALA A CA 1
ATOM 727 C C . ALA A 1 94 ? 12.621 4.572 -21.897 1.00 95.44 94 ALA A C 1
ATOM 729 O O . ALA A 1 94 ? 12.343 5.656 -21.372 1.00 95.44 94 ALA A O 1
ATOM 730 N N . ALA A 1 95 ? 11.894 3.467 -21.696 1.00 94.44 95 ALA A N 1
ATOM 731 C CA . ALA A 1 95 ? 10.737 3.425 -20.804 1.00 94.44 95 ALA A CA 1
ATOM 732 C C . ALA A 1 95 ? 11.123 3.765 -19.357 1.00 94.44 95 ALA A C 1
ATOM 734 O O . ALA A 1 95 ? 10.489 4.618 -18.731 1.00 94.44 95 ALA A O 1
ATOM 735 N N . ARG A 1 96 ? 12.204 3.162 -18.845 1.00 94.88 96 ARG A N 1
ATOM 736 C CA . ARG A 1 96 ? 12.748 3.450 -17.512 1.00 94.88 96 ARG A CA 1
ATOM 737 C C . ARG A 1 96 ? 13.070 4.935 -17.348 1.00 94.88 96 ARG A C 1
ATOM 739 O O . ARG A 1 96 ? 12.558 5.572 -16.432 1.00 94.88 96 ARG A O 1
ATOM 746 N N . THR A 1 97 ? 13.843 5.501 -18.274 1.00 96.00 97 THR A N 1
ATOM 747 C CA . THR A 1 97 ? 14.233 6.920 -18.243 1.00 96.00 97 THR A CA 1
ATOM 748 C C . THR A 1 97 ? 13.009 7.842 -18.246 1.00 96.00 97 THR A C 1
ATOM 750 O O . THR A 1 97 ? 12.971 8.857 -17.546 1.00 96.00 97 THR A O 1
ATOM 753 N N . GLN A 1 98 ? 11.982 7.508 -19.033 1.00 95.81 98 GLN A N 1
ATOM 754 C CA . GLN A 1 98 ? 10.746 8.285 -19.083 1.00 95.81 98 GLN A CA 1
ATOM 755 C C . GLN A 1 98 ? 9.993 8.248 -17.749 1.00 95.81 98 GLN A C 1
ATOM 757 O O . GLN A 1 98 ? 9.519 9.295 -17.299 1.00 95.81 98 GLN A O 1
ATOM 762 N N . ILE A 1 99 ? 9.897 7.071 -17.126 1.00 95.50 99 ILE A N 1
ATOM 763 C CA . ILE A 1 99 ? 9.256 6.895 -15.821 1.00 95.50 99 ILE A CA 1
ATOM 764 C C . ILE A 1 99 ? 10.012 7.686 -14.756 1.00 95.50 99 ILE A C 1
ATOM 766 O O . ILE A 1 99 ? 9.390 8.490 -14.071 1.00 95.50 99 ILE A O 1
ATOM 770 N N . GLU A 1 100 ? 11.335 7.546 -14.663 1.00 95.12 100 GLU A N 1
ATOM 771 C CA . GLU A 1 100 ? 12.157 8.265 -13.677 1.00 95.12 100 GLU A CA 1
ATOM 772 C C . GLU A 1 10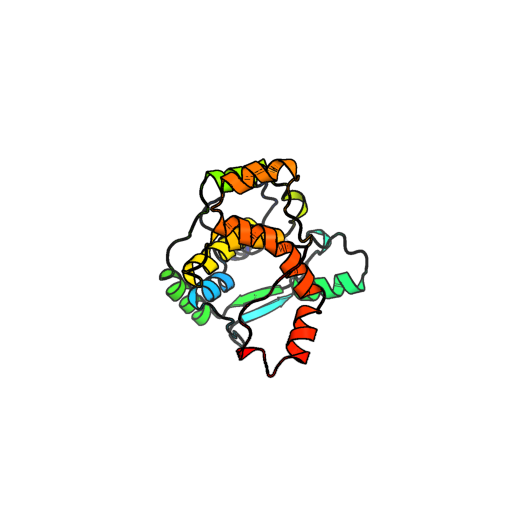0 ? 12.018 9.789 -13.836 1.00 95.12 100 GLU A C 1
ATOM 774 O O . GLU A 1 100 ? 11.822 10.522 -12.863 1.00 95.12 100 GLU A O 1
ATOM 779 N N . LYS A 1 101 ? 12.023 10.284 -15.081 1.00 96.38 101 LYS A N 1
ATOM 780 C CA . LYS A 1 101 ? 11.816 11.709 -15.381 1.00 96.38 101 LYS A CA 1
ATOM 781 C C . LYS A 1 101 ? 10.425 12.206 -14.982 1.00 96.38 101 LYS A C 1
ATOM 783 O O . LYS A 1 101 ? 10.276 13.371 -14.606 1.00 96.38 101 LYS A O 1
ATOM 788 N N . ALA A 1 102 ? 9.398 11.378 -15.135 1.00 95.56 102 ALA A N 1
ATOM 789 C CA . ALA A 1 102 ? 8.041 11.732 -14.741 1.00 95.56 102 ALA A CA 1
ATOM 790 C C . ALA A 1 102 ? 7.875 11.669 -13.216 1.00 95.56 102 ALA A C 1
ATOM 792 O O . ALA A 1 102 ? 7.330 12.601 -12.624 1.00 95.56 102 ALA A O 1
ATOM 793 N N . TYR A 1 103 ? 8.449 10.645 -12.589 1.00 94.06 103 TYR A N 1
ATOM 794 C CA . TYR A 1 103 ? 8.474 10.450 -11.147 1.00 94.06 103 TYR A CA 1
ATOM 795 C C . TYR A 1 103 ? 9.202 11.584 -10.415 1.00 94.06 103 TYR A C 1
ATOM 797 O O . TYR A 1 103 ? 8.746 12.023 -9.366 1.00 94.06 103 TYR A O 1
ATOM 805 N N . ALA A 1 104 ? 10.243 12.174 -11.010 1.00 93.44 104 ALA A N 1
ATOM 806 C CA . ALA A 1 104 ? 10.917 13.357 -10.465 1.00 93.44 104 ALA A CA 1
ATOM 807 C C . ALA A 1 104 ? 9.998 14.587 -10.272 1.00 93.44 104 ALA A C 1
ATOM 809 O O . ALA A 1 104 ? 10.397 15.557 -9.631 1.00 93.44 104 ALA A O 1
ATOM 810 N N . LYS A 1 105 ? 8.784 14.580 -10.843 1.00 94.00 105 LYS A N 1
ATOM 811 C CA . LYS A 1 105 ? 7.766 15.631 -10.671 1.00 94.00 105 LYS A CA 1
ATOM 812 C C . LYS A 1 105 ? 6.694 15.273 -9.642 1.00 94.00 105 LYS A C 1
ATOM 814 O O . LYS A 1 105 ? 5.837 16.110 -9.356 1.00 94.00 105 LYS A O 1
ATOM 819 N N . VAL A 1 106 ? 6.690 14.039 -9.147 1.00 90.94 106 VAL A N 1
ATOM 820 C CA . VAL A 1 106 ? 5.745 13.587 -8.129 1.00 90.94 106 VAL A CA 1
ATOM 821 C C . VAL A 1 106 ? 6.049 14.333 -6.823 1.00 90.94 106 VAL A C 1
ATOM 823 O O . VAL A 1 106 ? 7.224 14.507 -6.486 1.00 90.94 106 VAL A O 1
ATOM 826 N N . PRO A 1 107 ? 5.024 14.828 -6.102 1.00 86.12 107 PRO A N 1
ATOM 827 C CA . PRO A 1 107 ? 5.217 15.478 -4.812 1.00 86.12 107 PRO A CA 1
ATOM 828 C C . PRO A 1 107 ? 6.024 14.614 -3.839 1.00 86.12 107 PRO A C 1
ATOM 830 O O . PRO A 1 107 ? 5.994 13.387 -3.900 1.00 86.12 107 PRO A O 1
ATOM 833 N N . GLN A 1 108 ? 6.745 15.273 -2.934 1.00 76.31 108 GLN A N 1
ATOM 834 C CA . GLN A 1 108 ? 7.614 14.596 -1.979 1.00 76.31 108 GLN A CA 1
ATOM 835 C C . GLN A 1 108 ? 6.830 13.653 -1.051 1.00 76.31 108 GLN A C 1
ATOM 837 O O . GLN A 1 108 ? 5.674 13.914 -0.718 1.00 76.31 108 GLN A O 1
ATOM 842 N N . HIS A 1 109 ? 7.514 12.588 -0.627 1.00 75.12 109 HIS A N 1
ATOM 843 C CA . HIS A 1 109 ? 7.035 11.557 0.291 1.00 75.12 109 HIS A CA 1
ATOM 844 C C . HIS A 1 109 ? 6.276 12.122 1.501 1.00 75.12 109 HIS A C 1
ATOM 846 O O . HIS A 1 109 ? 6.752 13.047 2.170 1.00 75.12 109 HIS A O 1
ATOM 852 N N . VAL A 1 110 ? 5.127 11.516 1.808 1.00 73.44 110 VAL A N 1
ATOM 853 C CA . VAL A 1 110 ? 4.335 11.835 2.998 1.00 73.44 110 VAL A CA 1
ATOM 854 C C . VAL A 1 110 ? 4.668 10.830 4.089 1.00 73.44 110 VAL A C 1
ATOM 856 O O . VAL A 1 110 ? 4.221 9.690 4.049 1.00 73.44 110 VAL A O 1
ATOM 859 N N . SER A 1 111 ? 5.421 11.277 5.092 1.00 73.94 111 SER A N 1
ATOM 860 C CA . SER A 1 111 ? 5.700 10.465 6.276 1.00 73.94 111 SER A CA 1
ATOM 861 C C . SER A 1 111 ? 4.499 10.475 7.219 1.00 73.94 111 SER A C 1
ATOM 863 O O . SER A 1 111 ? 3.895 11.526 7.461 1.00 73.94 111 SER A O 1
ATOM 865 N N . ALA A 1 112 ? 4.140 9.318 7.776 1.00 73.44 112 ALA A N 1
ATOM 866 C CA . ALA A 1 112 ? 3.216 9.302 8.903 1.00 73.44 112 ALA A CA 1
ATOM 867 C C . ALA A 1 112 ? 3.845 10.009 10.116 1.00 73.44 112 ALA A C 1
ATOM 869 O O . ALA A 1 112 ? 5.061 10.055 10.281 1.00 73.44 112 ALA A O 1
ATOM 870 N N . GLY A 1 113 ? 3.010 10.620 10.958 1.00 78.94 113 GLY A N 1
ATOM 871 C CA . GLY A 1 113 ? 3.503 11.389 12.100 1.00 78.94 113 GLY A CA 1
ATOM 872 C C . GLY A 1 113 ? 4.364 10.531 13.031 1.00 78.94 113 GLY A C 1
ATOM 873 O O . GLY A 1 113 ? 3.994 9.400 13.339 1.00 78.94 113 GLY A O 1
ATOM 874 N N . GLU A 1 11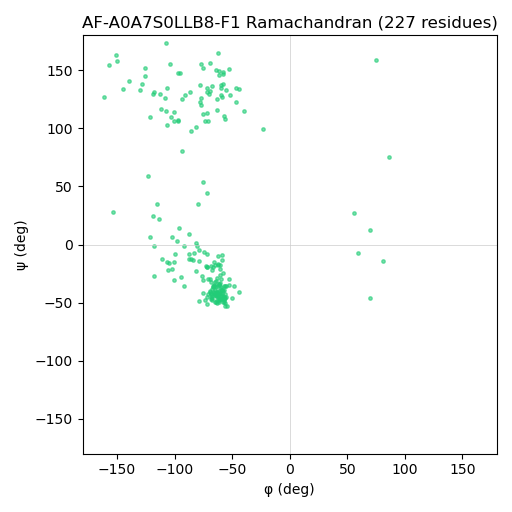4 ? 5.476 11.089 13.523 1.00 82.25 114 GLU A N 1
ATOM 875 C CA . GLU A 1 114 ? 6.436 10.411 14.413 1.00 82.25 114 GLU A CA 1
ATOM 876 C C . GLU A 1 114 ? 5.777 9.587 15.545 1.00 82.25 114 GLU A C 1
ATOM 878 O O . GLU A 1 114 ? 6.207 8.452 15.771 1.00 82.25 114 GLU A O 1
ATOM 883 N N . PRO A 1 115 ? 4.701 10.054 16.217 1.00 89.06 115 PRO A N 1
ATOM 884 C CA . PRO A 1 115 ? 4.016 9.255 17.234 1.00 89.06 115 PRO A CA 1
ATOM 885 C C . PRO A 1 115 ? 3.417 7.941 16.713 1.00 89.06 115 PRO A C 1
ATOM 887 O O . PRO A 1 115 ? 3.532 6.911 17.379 1.00 89.06 115 PRO A O 1
ATOM 890 N N . LEU A 1 116 ? 2.807 7.954 15.522 1.00 88.62 116 LEU A N 1
ATOM 891 C CA . LEU A 1 116 ? 2.233 6.758 14.901 1.00 88.62 116 LEU A CA 1
ATOM 892 C C . LEU A 1 116 ? 3.329 5.787 14.466 1.00 88.62 116 LEU A C 1
ATOM 894 O O . LEU A 1 116 ? 3.216 4.586 14.688 1.00 88.62 116 LEU A O 1
ATOM 898 N N . LEU A 1 117 ? 4.415 6.318 13.912 1.00 84.06 117 LEU A N 1
ATOM 899 C CA . LEU A 1 117 ? 5.569 5.526 13.498 1.00 84.06 117 LEU A CA 1
ATOM 900 C C . LEU A 1 117 ? 6.221 4.810 14.672 1.00 84.06 117 LEU A C 1
ATOM 902 O O . LEU A 1 117 ? 6.514 3.617 14.609 1.00 84.06 117 LEU A O 1
ATOM 906 N N . LYS A 1 118 ? 6.389 5.534 15.779 1.00 85.75 118 LYS A N 1
ATOM 907 C CA . LYS A 1 118 ? 6.890 4.969 17.024 1.00 85.75 118 LYS A CA 1
ATOM 908 C C . LYS A 1 118 ? 5.954 3.886 17.548 1.00 85.75 118 LYS A C 1
ATOM 910 O O . LYS A 1 118 ? 6.434 2.812 17.887 1.00 85.75 118 LYS A O 1
ATOM 915 N N . PHE A 1 119 ? 4.645 4.140 17.564 1.00 89.00 119 PHE A N 1
ATOM 916 C CA . PHE A 1 119 ? 3.656 3.138 17.957 1.00 89.00 119 PHE A CA 1
ATOM 917 C C . PHE A 1 119 ? 3.763 1.873 17.100 1.00 89.00 119 PHE A C 1
ATOM 919 O O . PHE A 1 119 ? 3.838 0.777 17.642 1.00 89.00 119 PHE A O 1
ATOM 926 N N . MET A 1 120 ? 3.838 2.005 15.775 1.00 85.44 120 MET A N 1
ATOM 927 C CA . MET A 1 120 ? 4.019 0.859 14.884 1.00 85.44 120 MET A CA 1
ATOM 928 C C . MET A 1 120 ? 5.302 0.095 15.226 1.00 85.44 120 MET A C 1
ATOM 930 O O . MET A 1 120 ? 5.265 -1.110 15.438 1.00 85.44 120 MET A O 1
ATOM 934 N N . ALA A 1 121 ? 6.428 0.787 15.365 1.00 80.12 121 ALA A N 1
ATOM 935 C CA . ALA A 1 121 ? 7.706 0.142 15.636 1.00 80.12 121 ALA A CA 1
ATOM 936 C C . ALA A 1 121 ? 7.791 -0.555 17.005 1.00 80.12 121 ALA A C 1
ATOM 938 O O . ALA A 1 121 ? 8.471 -1.573 17.119 1.00 80.12 121 ALA A O 1
ATOM 939 N N . THR A 1 122 ? 7.147 -0.016 18.047 1.00 83.62 122 THR A N 1
ATOM 940 C CA . THR A 1 122 ? 7.289 -0.537 19.419 1.00 83.62 122 THR A CA 1
ATOM 941 C C . THR A 1 122 ? 6.134 -1.418 19.865 1.00 83.62 122 THR A C 1
ATOM 943 O O . THR A 1 122 ? 6.327 -2.302 20.695 1.00 83.62 122 THR A O 1
ATOM 946 N N . GLU A 1 123 ? 4.929 -1.173 19.354 1.00 84.69 123 GLU A N 1
ATOM 947 C CA . GLU A 1 123 ? 3.709 -1.812 19.843 1.00 84.69 123 GLU A CA 1
ATOM 948 C C . GLU A 1 123 ? 3.149 -2.881 18.906 1.00 84.69 123 GLU A C 1
ATOM 950 O O . GLU A 1 123 ? 2.315 -3.679 19.350 1.00 84.69 123 GLU A O 1
ATOM 955 N N . CYS A 1 124 ? 3.600 -2.927 17.652 1.00 81.06 124 CYS A N 1
ATOM 956 C CA . CYS A 1 124 ? 3.111 -3.881 16.666 1.00 81.06 124 CYS A CA 1
ATOM 957 C C . CYS A 1 124 ? 4.140 -4.984 16.375 1.00 81.06 124 CYS A C 1
ATOM 959 O O . CYS A 1 124 ? 5.325 -4.722 16.171 1.00 81.06 124 CYS A O 1
ATOM 961 N N . ASP A 1 125 ? 3.674 -6.230 16.331 1.00 75.56 125 ASP A N 1
ATOM 962 C CA . ASP A 1 125 ? 4.478 -7.417 16.054 1.00 75.56 125 ASP A CA 1
ATOM 963 C C . ASP A 1 125 ? 4.460 -7.771 14.561 1.00 75.56 125 ASP A C 1
ATOM 965 O O . ASP A 1 125 ? 3.737 -8.655 14.096 1.00 75.56 125 ASP A O 1
ATOM 969 N N . PHE A 1 126 ? 5.292 -7.068 13.796 1.00 69.12 126 PHE A N 1
ATOM 970 C CA . PHE A 1 126 ? 5.467 -7.326 12.365 1.00 69.12 126 PHE A CA 1
ATOM 971 C C . PHE A 1 126 ? 6.408 -8.497 12.060 1.00 69.12 126 PHE A C 1
ATOM 973 O O . PHE A 1 126 ? 6.587 -8.852 10.894 1.00 69.12 126 PHE A O 1
ATOM 980 N N . ALA A 1 127 ? 6.996 -9.142 13.079 1.00 57.47 127 ALA A N 1
ATOM 981 C CA . ALA A 1 127 ? 7.799 -10.350 12.872 1.00 57.47 127 ALA A CA 1
ATOM 982 C C . ALA A 1 127 ? 6.946 -11.517 12.339 1.00 57.47 127 ALA A C 1
ATOM 984 O O . ALA A 1 127 ? 7.475 -12.469 11.761 1.00 57.47 127 ALA A O 1
ATOM 985 N N . ILE A 1 128 ? 5.623 -11.416 12.490 1.00 50.28 128 ILE A N 1
ATOM 986 C CA . ILE A 1 128 ? 4.634 -12.344 11.945 1.00 50.28 128 ILE A CA 1
ATOM 987 C C . ILE A 1 128 ? 4.481 -12.190 10.415 1.00 50.28 128 ILE A C 1
ATOM 989 O O . ILE A 1 128 ? 4.025 -13.132 9.765 1.00 50.28 128 ILE A O 1
ATOM 993 N N . GLU A 1 129 ? 4.906 -11.071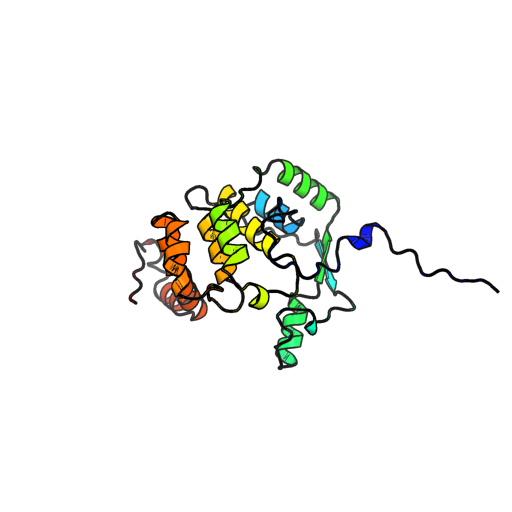 9.808 1.00 50.50 129 GLU A N 1
ATOM 994 C CA . GLU A 1 129 ? 4.451 -10.700 8.459 1.00 50.50 129 GLU A CA 1
ATOM 995 C C . GLU A 1 129 ? 5.488 -10.762 7.322 1.00 50.50 129 GLU A C 1
ATOM 997 O O . GLU A 1 129 ? 5.048 -10.757 6.174 1.00 50.50 129 GLU A O 1
ATOM 1002 N N . HIS A 1 130 ? 6.814 -10.901 7.537 1.00 50.84 130 HIS A N 1
ATOM 1003 C CA . HIS A 1 130 ? 7.766 -10.738 6.409 1.00 50.84 130 HIS A CA 1
ATOM 1004 C C . HIS A 1 130 ? 8.959 -11.686 6.296 1.00 50.84 130 HIS A C 1
ATOM 1006 O O . HIS A 1 130 ? 9.655 -12.004 7.257 1.00 50.84 130 HIS A O 1
ATOM 1012 N N . ALA A 1 131 ? 9.223 -12.054 5.036 1.00 45.62 131 ALA A N 1
ATOM 1013 C CA . ALA A 1 131 ? 10.455 -12.671 4.571 1.00 45.62 131 ALA A CA 1
ATOM 1014 C C . ALA A 1 131 ? 10.736 -12.388 3.069 1.00 45.62 131 ALA A C 1
ATOM 1016 O O . ALA A 1 131 ? 11.371 -13.193 2.411 1.00 45.62 131 ALA A O 1
ATOM 1017 N N . ASP A 1 132 ? 10.263 -11.268 2.503 1.00 38.34 132 ASP A N 1
ATOM 1018 C CA . ASP A 1 132 ? 10.797 -10.751 1.227 1.00 38.34 132 ASP A CA 1
ATOM 1019 C C . ASP A 1 132 ? 10.447 -9.265 1.036 1.00 38.34 132 ASP A C 1
ATOM 1021 O O . ASP A 1 132 ? 9.280 -8.879 1.121 1.00 38.34 132 ASP A O 1
ATOM 1025 N N . GLY A 1 133 ? 11.470 -8.446 0.766 1.00 52.06 133 GLY A N 1
ATOM 1026 C CA . GLY A 1 133 ? 11.380 -6.988 0.619 1.00 52.06 133 GLY A CA 1
ATOM 1027 C C . GLY A 1 133 ? 11.209 -6.220 1.938 1.00 52.06 133 GLY A C 1
ATOM 1028 O O . GLY A 1 133 ? 10.780 -6.760 2.957 1.00 52.06 133 GLY A O 1
ATOM 1029 N N . ASN A 1 134 ? 11.547 -4.928 1.925 1.00 61.44 134 ASN A N 1
ATOM 1030 C CA . ASN A 1 134 ? 11.284 -4.043 3.054 1.00 61.44 134 ASN A CA 1
ATOM 1031 C C . ASN A 1 134 ? 9.778 -3.731 3.097 1.00 61.44 134 ASN A C 1
ATOM 1033 O O . ASN A 1 134 ? 9.269 -2.969 2.273 1.00 61.44 134 ASN A O 1
ATOM 1037 N N . PHE A 1 135 ? 9.051 -4.323 4.047 1.00 69.25 135 PHE A N 1
ATOM 1038 C CA . PHE A 1 135 ? 7.634 -4.030 4.308 1.00 69.25 135 PHE A CA 1
ATOM 1039 C C . PHE A 1 135 ? 7.353 -2.532 4.404 1.00 69.25 135 PHE A C 1
ATOM 1041 O O . PHE A 1 135 ? 6.344 -2.046 3.894 1.00 69.25 135 PHE A O 1
ATOM 1048 N N . MET A 1 136 ? 8.301 -1.782 4.963 1.00 72.81 136 MET A N 1
ATOM 1049 C CA . MET A 1 136 ? 8.198 -0.333 5.047 1.00 72.81 136 MET A CA 1
ATOM 1050 C C . MET A 1 136 ? 8.128 0.337 3.680 1.00 72.81 136 MET A C 1
ATOM 1052 O O . MET A 1 136 ? 7.393 1.305 3.532 1.00 72.81 136 MET A O 1
ATOM 1056 N N . ASP A 1 137 ? 8.802 -0.185 2.655 1.00 74.25 137 ASP A N 1
ATOM 1057 C CA . ASP A 1 137 ? 8.700 0.391 1.315 1.00 74.25 137 ASP A CA 1
ATOM 1058 C C . ASP A 1 137 ? 7.299 0.168 0.726 1.00 74.25 137 ASP A C 1
ATOM 1060 O O . ASP A 1 137 ? 6.810 1.004 -0.031 1.00 74.25 137 ASP A O 1
ATOM 1064 N N . HIS A 1 138 ? 6.636 -0.947 1.063 1.00 78.44 138 HIS A N 1
ATOM 1065 C CA . HIS A 1 138 ? 5.240 -1.181 0.677 1.00 78.44 138 HIS A CA 1
ATOM 1066 C C . HIS A 1 138 ? 4.294 -0.217 1.396 1.00 78.44 138 HIS A C 1
ATOM 1068 O O . HIS A 1 138 ? 3.474 0.427 0.744 1.00 78.44 138 HIS A O 1
ATOM 1074 N N . LEU A 1 139 ? 4.454 -0.082 2.713 1.00 81.50 139 LEU A N 1
ATOM 1075 C CA . LEU A 1 139 ? 3.683 0.846 3.533 1.00 81.50 139 LEU A CA 1
ATOM 1076 C C . LEU A 1 139 ? 3.823 2.295 3.043 1.00 81.50 139 LEU A C 1
ATOM 1078 O O . LEU A 1 139 ? 2.818 2.961 2.790 1.00 81.50 139 LEU A O 1
ATOM 1082 N N . ASN A 1 140 ? 5.059 2.743 2.817 1.00 82.62 140 ASN A N 1
ATOM 1083 C CA . ASN A 1 140 ? 5.365 4.071 2.293 1.00 82.62 140 ASN A CA 1
ATOM 1084 C C . ASN A 1 140 ? 4.788 4.274 0.888 1.00 82.62 140 ASN A C 1
ATOM 1086 O O . ASN A 1 140 ? 4.202 5.315 0.618 1.00 82.62 140 ASN A O 1
ATOM 1090 N N . PHE A 1 141 ? 4.891 3.276 0.001 1.00 85.62 141 PHE A N 1
ATOM 1091 C CA . PHE A 1 141 ? 4.284 3.352 -1.331 1.00 85.62 141 PHE A CA 1
ATOM 1092 C C . PHE A 1 141 ? 2.772 3.560 -1.256 1.00 85.62 141 PHE A C 1
ATOM 1094 O O . PHE A 1 141 ? 2.230 4.422 -1.943 1.00 85.62 141 PHE A O 1
ATOM 1101 N N . CYS A 1 142 ? 2.089 2.785 -0.419 1.00 87.50 142 CYS A N 1
ATOM 1102 C CA . CYS A 1 142 ? 0.647 2.872 -0.252 1.00 87.50 142 CYS A CA 1
ATOM 1103 C C . CYS A 1 142 ? 0.216 4.224 0.336 1.00 87.50 142 CYS A C 1
ATOM 1105 O O . CYS A 1 142 ? -0.771 4.802 -0.122 1.00 87.50 142 CYS A O 1
ATOM 1107 N N . GLN A 1 143 ? 0.979 4.754 1.293 1.00 89.56 143 GLN A N 1
ATOM 1108 C CA . GLN 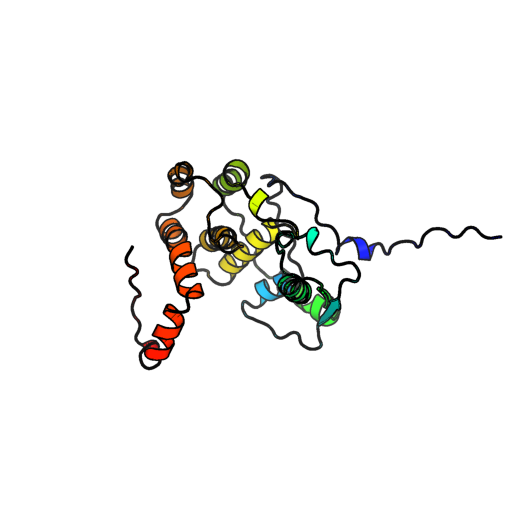A 1 143 ? 0.756 6.088 1.841 1.00 89.56 143 GLN A CA 1
ATOM 1109 C C . GLN A 1 143 ? 0.966 7.184 0.784 1.00 89.56 143 GLN A C 1
ATOM 1111 O O . GLN A 1 143 ? 0.081 8.016 0.586 1.00 89.56 143 GLN A O 1
ATOM 1116 N N . ASP A 1 144 ? 2.086 7.156 0.058 1.00 90.19 144 ASP A N 1
ATOM 1117 C CA . ASP A 1 144 ? 2.385 8.128 -1.001 1.00 90.19 144 ASP A CA 1
ATOM 1118 C C . ASP A 1 144 ? 1.323 8.095 -2.100 1.00 90.19 144 ASP A C 1
ATOM 1120 O O . ASP A 1 144 ? 0.816 9.135 -2.520 1.00 90.19 144 ASP A O 1
ATOM 1124 N N . TYR A 1 145 ? 0.922 6.896 -2.527 1.00 91.88 145 TYR A N 1
ATOM 1125 C CA . TYR A 1 145 ? -0.115 6.722 -3.536 1.00 91.88 145 TYR A CA 1
ATOM 1126 C C . TYR A 1 145 ? -1.428 7.376 -3.104 1.00 91.88 145 TYR A C 1
ATOM 1128 O O . TYR A 1 145 ? -2.053 8.089 -3.892 1.00 91.88 145 TYR A O 1
ATOM 1136 N N . ALA A 1 146 ? -1.827 7.180 -1.843 1.00 92.12 146 ALA A N 1
ATOM 1137 C CA . ALA A 1 146 ? -3.021 7.809 -1.299 1.00 92.12 146 ALA A CA 1
ATOM 1138 C C . ALA A 1 146 ? -2.910 9.332 -1.229 1.00 92.12 146 ALA A C 1
ATOM 1140 O O . ALA A 1 146 ? -3.838 10.024 -1.641 1.00 92.12 146 ALA A O 1
ATOM 1141 N N . ALA A 1 147 ? -1.764 9.857 -0.802 1.00 92.25 147 ALA A N 1
ATOM 1142 C CA . ALA A 1 147 ? -1.532 11.297 -0.767 1.00 92.25 147 ALA A CA 1
ATOM 1143 C C . ALA A 1 147 ? -1.623 11.952 -2.153 1.00 92.25 147 ALA A C 1
ATOM 1145 O O . ALA A 1 147 ? -2.138 13.064 -2.287 1.00 92.25 147 ALA A O 1
ATOM 1146 N N . ILE A 1 148 ? -1.137 11.271 -3.193 1.00 92.94 148 ILE A N 1
ATOM 1147 C CA . ILE A 1 148 ? -1.105 11.814 -4.553 1.00 92.94 148 ILE A CA 1
ATOM 1148 C C . ILE A 1 148 ? -2.484 11.725 -5.219 1.00 92.94 148 ILE A C 1
ATOM 1150 O O . ILE A 1 148 ? -2.956 12.724 -5.780 1.00 92.94 148 ILE A O 1
ATOM 1154 N N . HIS A 1 149 ? -3.117 10.548 -5.155 1.00 93.75 149 HIS A N 1
ATOM 1155 C CA . HIS A 1 149 ? -4.274 10.191 -5.989 1.00 93.75 149 HIS A CA 1
ATOM 1156 C C . HIS A 1 149 ? -5.617 10.206 -5.249 1.00 93.75 149 HIS A C 1
ATOM 1158 O O . HIS A 1 149 ? -6.656 10.291 -5.897 1.00 93.75 149 HIS A O 1
ATOM 1164 N N . TYR A 1 150 ? -5.621 10.205 -3.913 1.00 91.44 150 TYR A N 1
ATOM 1165 C CA . TYR A 1 150 ? -6.830 10.255 -3.081 1.00 91.44 150 TYR A CA 1
ATOM 1166 C C . TYR A 1 150 ? -6.788 11.445 -2.115 1.00 91.44 150 TYR A C 1
ATOM 1168 O O . TYR A 1 150 ? -6.874 11.289 -0.902 1.00 91.44 150 TYR A O 1
ATOM 1176 N N . ARG A 1 151 ? -6.675 12.662 -2.659 1.00 88.25 151 ARG A N 1
ATOM 1177 C CA . ARG A 1 151 ? -6.444 13.903 -1.886 1.00 88.25 151 ARG A CA 1
ATOM 1178 C C . ARG A 1 151 ? -7.526 14.249 -0.859 1.00 88.25 151 ARG A C 1
ATOM 1180 O O . ARG A 1 151 ? -7.265 15.025 0.053 1.00 88.25 151 ARG A O 1
ATOM 1187 N N . GLU A 1 152 ? -8.732 13.715 -1.028 1.00 88.56 152 GLU A N 1
ATOM 1188 C CA . GLU A 1 152 ? -9.847 13.897 -0.088 1.00 88.56 152 GLU A CA 1
ATOM 1189 C C . GLU A 1 152 ? -9.831 12.875 1.061 1.00 88.56 152 GLU A C 1
ATOM 1191 O O . GLU A 1 152 ? -10.549 13.038 2.046 1.00 88.56 152 GLU A O 1
ATOM 1196 N N . ALA A 1 153 ? -9.013 11.826 0.953 1.00 89.81 153 ALA A N 1
ATOM 1197 C CA . ALA A 1 153 ? -8.859 10.788 1.959 1.00 89.81 153 ALA A CA 1
ATOM 1198 C C . ALA A 1 153 ? -7.550 10.970 2.737 1.00 89.81 153 ALA A C 1
ATOM 1200 O O . ALA A 1 153 ? -6.579 11.545 2.246 1.00 89.81 153 ALA A O 1
ATOM 1201 N N . SER A 1 154 ? -7.504 10.443 3.962 1.00 92.56 154 SER A N 1
ATOM 1202 C CA . SER A 1 154 ? -6.262 10.441 4.734 1.00 92.56 154 SER A CA 1
ATOM 1203 C C . SER A 1 154 ? -5.306 9.343 4.239 1.00 92.56 154 SER A C 1
ATOM 1205 O O . SER A 1 154 ? -5.675 8.162 4.257 1.00 92.56 154 SER A O 1
ATOM 1207 N N . PRO A 1 155 ? -4.048 9.682 3.895 1.00 92.69 155 PRO A N 1
ATOM 1208 C CA . PRO A 1 155 ? -3.014 8.700 3.563 1.00 92.69 155 PRO A CA 1
ATOM 1209 C C . PRO A 1 155 ? -2.696 7.735 4.712 1.00 92.69 155 PRO A C 1
ATOM 1211 O O . PRO A 1 155 ? -2.287 6.599 4.474 1.00 92.69 155 PRO A O 1
ATOM 1214 N N . THR A 1 156 ? -2.927 8.161 5.959 1.00 91.88 156 THR A N 1
ATOM 1215 C CA . THR A 1 156 ? -2.745 7.341 7.166 1.00 91.88 156 THR A CA 1
ATOM 1216 C C . THR A 1 156 ? -3.657 6.117 7.162 1.00 91.88 156 THR A C 1
ATOM 1218 O O . THR A 1 156 ? -3.267 5.046 7.622 1.00 91.88 156 THR A O 1
ATOM 1221 N N . VAL A 1 157 ? -4.870 6.246 6.612 1.00 91.69 157 VAL A N 1
ATOM 1222 C CA . VAL A 1 157 ? -5.797 5.112 6.482 1.00 91.69 157 VAL A CA 1
ATOM 1223 C C . VAL A 1 157 ? -5.190 4.053 5.573 1.00 91.69 157 VAL A C 1
ATOM 1225 O O . VAL A 1 157 ? -5.129 2.888 5.956 1.00 91.69 157 VAL A O 1
ATOM 1228 N N . GLN A 1 158 ? -4.674 4.457 4.409 1.00 88.62 158 GLN A N 1
ATOM 1229 C CA . GLN A 1 158 ? -4.076 3.530 3.452 1.00 88.62 158 GLN A CA 1
ATOM 1230 C C . GLN A 1 158 ? -2.793 2.888 3.998 1.00 88.62 158 GLN A C 1
ATOM 1232 O O . GLN A 1 158 ? -2.574 1.696 3.782 1.00 88.62 158 GLN A O 1
ATOM 1237 N N . LEU A 1 159 ? -1.980 3.637 4.752 1.00 88.50 159 LEU A N 1
ATOM 1238 C CA . LEU A 1 159 ? -0.827 3.099 5.480 1.00 88.50 159 LEU A CA 1
ATOM 1239 C C . LEU A 1 159 ? -1.247 1.939 6.397 1.00 88.50 159 LEU A C 1
ATOM 1241 O O . LEU A 1 159 ? -0.706 0.839 6.307 1.00 88.50 159 LEU A O 1
ATOM 1245 N N . LEU A 1 160 ? -2.250 2.166 7.247 1.00 88.56 160 LEU A N 1
ATOM 1246 C CA . LEU A 1 160 ? -2.688 1.189 8.244 1.00 88.56 160 LEU A CA 1
ATOM 1247 C C . LEU A 1 160 ? -3.510 0.036 7.645 1.00 88.56 160 LEU A C 1
ATOM 1249 O O . LEU A 1 160 ? -3.430 -1.094 8.124 1.00 88.56 160 LEU A O 1
ATOM 1253 N N . HIS A 1 161 ? -4.255 0.269 6.563 1.00 86.44 161 HIS A N 1
ATOM 1254 C CA . HIS A 1 161 ? -4.907 -0.799 5.794 1.00 86.44 161 HIS A CA 1
ATOM 1255 C C . HIS A 1 161 ? -3.894 -1.725 5.124 1.00 86.44 161 HIS A C 1
ATOM 1257 O O . HIS A 1 161 ? -4.151 -2.919 5.007 1.00 86.44 161 HIS A O 1
ATOM 1263 N N . SER A 1 162 ? -2.733 -1.205 4.723 1.00 79.62 162 SER A N 1
ATOM 1264 C CA . SER A 1 162 ? -1.680 -2.004 4.079 1.00 79.62 162 SER A CA 1
ATOM 1265 C C . SER A 1 162 ? -0.977 -2.951 5.053 1.00 79.62 162 SER A C 1
ATOM 1267 O O . SER A 1 162 ? -0.415 -3.948 4.623 1.00 79.62 162 SER A O 1
ATOM 1269 N N . ILE A 1 163 ? -1.082 -2.697 6.360 1.00 76.81 163 ILE A N 1
ATOM 1270 C CA . ILE A 1 163 ? -0.741 -3.667 7.408 1.00 76.81 163 ILE A CA 1
ATOM 1271 C C . ILE A 1 163 ? -1.807 -4.769 7.448 1.00 76.81 163 ILE A C 1
ATOM 1273 O O . ILE A 1 163 ? -1.527 -5.955 7.332 1.00 76.81 163 ILE A O 1
ATOM 1277 N N . LEU A 1 164 ? -3.075 -4.361 7.529 1.00 66.81 164 LEU A N 1
ATOM 1278 C CA . LEU A 1 164 ? -4.221 -5.265 7.630 1.00 66.81 164 LEU A CA 1
ATOM 1279 C C . LEU A 1 164 ? -4.468 -6.113 6.372 1.00 66.81 164 LEU A C 1
ATOM 1281 O O . LEU A 1 164 ? -5.203 -7.089 6.444 1.00 66.81 164 LEU A O 1
ATOM 1285 N N . GLY A 1 165 ? -3.936 -5.731 5.214 1.00 56.97 165 GLY A N 1
ATOM 1286 C CA . GLY A 1 165 ? -4.157 -6.417 3.940 1.00 56.97 165 GLY A CA 1
ATOM 1287 C C . GLY A 1 165 ? -3.246 -7.625 3.698 1.00 56.97 165 GLY A C 1
ATOM 1288 O O . GLY A 1 165 ? -3.441 -8.336 2.710 1.00 56.97 165 GLY A O 1
ATOM 1289 N N . VAL A 1 166 ? -2.254 -7.872 4.562 1.00 53.53 166 VAL A N 1
ATOM 1290 C CA . VAL A 1 166 ? -1.242 -8.915 4.345 1.00 53.53 166 VAL A CA 1
ATOM 1291 C C . VAL A 1 166 ? -1.574 -10.165 5.157 1.00 53.53 166 VAL A C 1
ATOM 1293 O O . VAL A 1 166 ? -1.396 -10.210 6.367 1.00 53.53 166 VAL A O 1
ATOM 1296 N N . GLY A 1 167 ? -2.033 -11.218 4.473 1.00 51.22 167 GLY A N 1
ATOM 1297 C CA . GLY A 1 167 ? -2.024 -12.618 4.931 1.00 51.22 167 GLY A CA 1
ATOM 1298 C C . GLY A 1 167 ? -2.972 -13.007 6.076 1.00 51.22 167 GLY A C 1
ATOM 1299 O O . GLY A 1 167 ? -3.629 -14.044 5.982 1.00 51.22 167 GLY A O 1
ATOM 1300 N N . SER A 1 168 ? -3.048 -12.217 7.147 1.00 54.44 168 SER A N 1
ATOM 1301 C CA . SER A 1 168 ? -3.761 -12.540 8.387 1.00 54.44 168 SER A CA 1
ATOM 1302 C C . SER A 1 168 ? -5.074 -11.768 8.561 1.00 54.44 168 SER A C 1
ATOM 1304 O O . SER A 1 168 ? -5.963 -12.234 9.276 1.00 54.44 168 SER A O 1
ATOM 1306 N N . ASN A 1 169 ? -5.238 -10.623 7.884 1.00 58.81 169 ASN A N 1
ATOM 1307 C CA . ASN A 1 169 ? -6.374 -9.704 8.046 1.00 58.81 169 ASN A CA 1
ATOM 1308 C C . ASN A 1 169 ? -6.584 -9.226 9.496 1.00 58.81 169 ASN A C 1
ATOM 1310 O O . ASN A 1 169 ? -7.714 -8.940 9.913 1.00 58.81 169 ASN A O 1
ATOM 1314 N N . ILE A 1 170 ? -5.508 -9.190 10.284 1.00 67.94 170 ILE A N 1
ATOM 1315 C CA . ILE A 1 170 ? -5.503 -8.847 11.705 1.00 67.94 170 ILE A CA 1
ATOM 1316 C C . ILE A 1 170 ? -4.452 -7.764 11.923 1.00 67.94 170 ILE A C 1
ATOM 1318 O O . ILE A 1 170 ? -3.363 -7.832 11.370 1.00 67.94 170 ILE A O 1
ATOM 1322 N N . PHE A 1 171 ? -4.777 -6.757 12.735 1.00 75.06 171 PHE A N 1
ATOM 1323 C CA . PHE A 1 171 ? -3.783 -5.758 13.116 1.00 75.06 171 PHE A CA 1
ATOM 1324 C C . PHE A 1 171 ? -2.769 -6.439 14.045 1.00 75.06 171 PHE A C 1
ATOM 13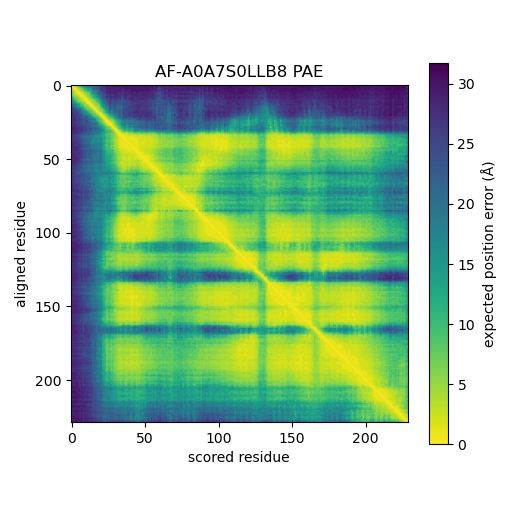26 O O . PHE A 1 171 ? -3.220 -7.066 15.009 1.00 75.06 171 PHE A O 1
ATOM 1333 N N . PRO A 1 172 ? -1.450 -6.332 13.809 1.00 78.75 172 PRO A N 1
ATOM 1334 C CA . PRO A 1 172 ? -0.426 -7.072 14.549 1.00 78.75 172 PRO A CA 1
ATOM 1335 C C . PRO A 1 172 ? -0.197 -6.502 15.958 1.00 78.75 172 PRO A C 1
ATOM 1337 O O . PRO A 1 172 ? 0.910 -6.158 16.343 1.00 78.75 172 PRO A O 1
ATOM 1340 N N . MET A 1 173 ? -1.253 -6.362 16.755 1.00 83.31 173 MET A N 1
ATOM 1341 C CA . MET A 1 173 ? -1.207 -5.840 18.115 1.00 83.31 173 MET A CA 1
ATOM 1342 C C . MET A 1 173 ? -2.325 -6.454 18.966 1.00 83.31 173 MET A C 1
ATOM 1344 O O . MET A 1 173 ? -3.357 -6.902 18.462 1.00 83.31 173 MET A O 1
ATOM 1348 N N . SER A 1 174 ? -2.150 -6.442 20.284 1.00 84.50 174 SER A N 1
ATOM 1349 C CA . SER A 1 174 ? -3.176 -6.872 21.231 1.00 84.50 174 SER A CA 1
ATOM 1350 C C . SER A 1 174 ? -4.279 -5.813 21.414 1.00 84.50 174 SER A C 1
ATOM 1352 O O . SER A 1 174 ? -4.078 -4.619 21.193 1.00 84.50 174 SER A O 1
ATOM 1354 N N . LYS A 1 175 ? -5.487 -6.242 21.812 1.00 88.62 175 LYS A N 1
ATOM 1355 C CA . LYS A 1 175 ? -6.671 -5.359 21.908 1.00 88.62 175 LYS A CA 1
ATOM 1356 C C . LYS A 1 175 ? -6.521 -4.230 22.931 1.00 88.62 175 LYS A C 1
ATOM 1358 O O . LYS A 1 175 ? -7.124 -3.178 22.753 1.00 88.62 175 LYS A O 1
ATOM 1363 N N . ASP A 1 176 ? -5.738 -4.433 23.983 1.00 91.69 176 ASP A N 1
ATOM 1364 C CA . ASP A 1 176 ? -5.436 -3.426 25.008 1.00 91.69 176 ASP A CA 1
ATOM 1365 C C . ASP A 1 176 ? -4.693 -2.201 24.453 1.00 91.69 176 ASP A C 1
ATOM 1367 O O . ASP A 1 176 ? -4.738 -1.139 25.067 1.00 91.69 176 ASP A O 1
ATOM 1371 N N . LYS A 1 177 ? -4.095 -2.312 23.260 1.00 91.44 177 LYS A N 1
ATOM 1372 C CA . LYS A 1 177 ? -3.391 -1.221 22.570 1.00 91.44 177 LYS A CA 1
ATOM 1373 C C . LYS A 1 177 ? -4.307 -0.356 21.699 1.00 91.44 177 LYS A C 1
ATOM 1375 O O . LYS A 1 177 ? -3.881 0.698 21.227 1.00 91.44 177 LYS A O 1
ATOM 1380 N N . LEU A 1 178 ? -5.572 -0.757 21.512 1.00 90.56 178 LEU A N 1
ATOM 1381 C CA . LEU A 1 178 ? -6.554 0.002 20.726 1.00 90.56 178 LEU A CA 1
ATOM 1382 C C . LEU A 1 178 ? -6.731 1.452 21.208 1.00 90.56 178 LEU A C 1
ATOM 1384 O O . LEU A 1 178 ? -6.697 2.328 20.349 1.00 90.56 178 LEU A O 1
ATOM 1388 N N . PRO A 1 179 ? -6.858 1.757 22.519 1.00 94.50 179 PRO A N 1
ATOM 1389 C CA . PRO A 1 179 ? -7.007 3.139 22.978 1.00 94.50 179 PRO A CA 1
ATOM 1390 C C . PRO A 1 179 ? -5.829 4.031 22.574 1.00 94.50 179 PRO A C 1
ATOM 1392 O O . PRO A 1 179 ? -6.034 5.176 22.171 1.00 94.50 179 PRO A O 1
ATOM 1395 N N . THR A 1 180 ? -4.605 3.496 22.626 1.00 94.38 180 THR A N 1
ATOM 1396 C CA . THR A 1 180 ? -3.407 4.212 22.182 1.00 94.38 180 THR A CA 1
ATOM 1397 C C . THR A 1 180 ? -3.473 4.479 20.684 1.00 94.38 180 THR A C 1
ATOM 1399 O O . THR A 1 180 ? -3.330 5.631 20.287 1.00 94.38 180 THR A O 1
ATOM 1402 N N . LEU A 1 181 ? -3.778 3.470 19.856 1.00 92.06 181 LEU A N 1
ATOM 1403 C CA . LEU A 1 181 ? -3.931 3.665 18.409 1.00 92.06 181 LEU A CA 1
ATOM 1404 C C . LEU A 1 181 ? -5.007 4.714 18.090 1.00 92.06 181 LEU A C 1
ATOM 1406 O O . LEU A 1 181 ? -4.761 5.616 17.297 1.00 92.06 181 LEU A O 1
ATOM 1410 N N . THR A 1 182 ? -6.177 4.641 18.732 1.00 94.06 182 THR A N 1
ATOM 1411 C CA . THR A 1 182 ? -7.264 5.612 18.531 1.00 94.06 182 THR A CA 1
ATOM 1412 C C . THR A 1 182 ? -6.829 7.037 18.875 1.00 94.06 182 THR A C 1
ATOM 1414 O O . THR A 1 182 ? -7.223 7.965 18.181 1.00 94.06 182 THR A O 1
ATOM 1417 N N . SER A 1 183 ? -5.991 7.228 19.901 1.00 95.75 183 SER A N 1
ATOM 1418 C CA . SER A 1 183 ? -5.493 8.560 20.283 1.00 95.75 183 SER A CA 1
ATOM 1419 C C . SER A 1 183 ? -4.537 9.194 19.262 1.00 95.75 183 SER A C 1
ATOM 1421 O O . SER A 1 183 ? -4.336 10.407 19.284 1.00 95.75 183 SER A O 1
ATOM 1423 N N . LEU A 1 184 ? -3.961 8.385 18.368 1.00 95.12 184 LEU A N 1
ATOM 1424 C CA . LEU A 1 184 ? -3.024 8.814 17.325 1.00 95.12 184 LEU A CA 1
ATOM 1425 C C . LEU A 1 184 ? -3.723 9.154 16.003 1.00 95.12 184 LEU A C 1
ATOM 1427 O O . LEU A 1 184 ? -3.060 9.530 15.039 1.00 95.12 184 LEU A O 1
ATOM 1431 N N . LEU A 1 185 ? -5.045 8.991 15.951 1.00 94.69 185 LEU A N 1
ATOM 1432 C CA . LEU A 1 185 ? -5.853 9.090 14.746 1.00 94.69 185 LEU A CA 1
ATOM 1433 C C . LEU A 1 185 ? -6.975 10.103 14.942 1.00 94.69 185 LEU A C 1
ATOM 1435 O O . LEU A 1 185 ? -7.505 10.300 16.037 1.00 94.69 185 LEU A O 1
ATOM 1439 N N . THR A 1 186 ? -7.401 10.711 13.846 1.00 95.00 186 THR A N 1
ATOM 1440 C CA . THR A 1 186 ? -8.670 11.432 13.811 1.00 95.00 186 THR A CA 1
ATOM 1441 C C . THR A 1 186 ? -9.847 10.448 13.908 1.00 95.00 186 THR A C 1
ATOM 1443 O O . THR A 1 186 ? -9.733 9.285 13.501 1.00 95.00 186 THR A O 1
ATOM 1446 N N . PRO A 1 187 ? -11.030 10.898 14.371 1.00 94.56 187 PRO A N 1
ATOM 1447 C CA . PRO A 1 187 ? -12.222 10.048 14.411 1.00 94.56 187 PRO A CA 1
ATOM 1448 C C . PRO A 1 187 ? -12.602 9.459 13.043 1.00 94.56 187 PRO A C 1
ATOM 1450 O O . PRO A 1 187 ? -13.042 8.312 12.953 1.00 94.56 187 PRO A O 1
ATOM 1453 N N . ALA A 1 188 ? -12.403 10.232 11.970 1.00 92.81 188 ALA A N 1
ATOM 1454 C CA . ALA A 1 188 ? -12.684 9.799 10.605 1.00 92.81 188 ALA A CA 1
ATOM 1455 C C . ALA A 1 188 ? -11.729 8.685 10.145 1.00 92.81 188 ALA A C 1
ATOM 1457 O O . ALA A 1 188 ? -12.180 7.682 9.595 1.00 92.81 188 ALA A O 1
ATOM 1458 N N . GLU A 1 189 ? -10.427 8.822 10.417 1.00 94.12 189 GLU A N 1
ATOM 1459 C CA . GLU A 1 189 ? -9.438 7.779 10.118 1.00 94.12 189 GLU A CA 1
ATOM 1460 C C . GLU A 1 189 ? -9.742 6.496 10.889 1.00 94.12 189 GLU A C 1
ATOM 1462 O O . GLU A 1 189 ? -9.787 5.417 10.298 1.00 94.12 189 GLU A O 1
ATOM 1467 N N . PHE A 1 190 ? -10.007 6.610 12.194 1.00 93.19 190 PHE A N 1
ATOM 1468 C CA . PHE A 1 190 ? -10.291 5.447 13.029 1.00 93.19 190 PHE A CA 1
ATOM 1469 C C . PHE A 1 190 ? -11.527 4.679 12.546 1.00 93.19 190 PHE A C 1
ATOM 1471 O O . PHE A 1 190 ? -11.473 3.455 12.452 1.00 93.19 190 PHE A O 1
ATOM 1478 N N . THR A 1 191 ? -12.591 5.389 12.153 1.00 91.12 191 THR A N 1
ATOM 1479 C CA . THR A 1 191 ? -13.811 4.785 11.581 1.00 91.12 191 THR A CA 1
ATOM 1480 C C . THR A 1 191 ? -13.493 3.922 10.351 1.00 91.12 191 THR A C 1
ATOM 1482 O O . THR A 1 191 ? -13.996 2.808 10.210 1.00 91.12 191 THR A O 1
ATOM 1485 N N . GLN A 1 192 ? -12.620 4.402 9.461 1.00 89.69 192 GLN A N 1
ATOM 1486 C CA . GLN A 1 192 ? -12.202 3.649 8.272 1.00 89.69 192 GLN A CA 1
ATOM 1487 C C . GLN A 1 192 ? -11.329 2.439 8.630 1.00 89.69 192 GLN A C 1
ATOM 1489 O O . GLN A 1 192 ? -11.459 1.365 8.040 1.00 89.69 192 GLN A O 1
ATOM 1494 N N . ILE A 1 193 ? -10.427 2.591 9.600 1.00 88.75 193 ILE A N 1
ATOM 1495 C CA . ILE A 1 193 ? -9.512 1.528 10.037 1.00 88.75 193 ILE A CA 1
ATOM 1496 C C . ILE A 1 193 ? -10.277 0.399 10.733 1.00 88.75 193 ILE A C 1
ATOM 1498 O O . ILE A 1 193 ? -10.030 -0.771 10.442 1.00 88.75 193 ILE A O 1
ATOM 1502 N N . GLU A 1 194 ? -11.244 0.715 11.600 1.00 87.31 194 GLU A N 1
ATOM 1503 C CA . GLU A 1 194 ? -12.025 -0.311 12.300 1.00 87.31 194 GLU A CA 1
ATOM 1504 C C . GLU A 1 194 ? -12.968 -1.091 11.369 1.00 87.31 194 GLU A C 1
ATOM 1506 O O . GLU A 1 194 ? -13.246 -2.269 11.615 1.00 87.31 194 GLU A O 1
ATOM 1511 N N . ALA A 1 195 ? -13.451 -0.460 10.293 1.00 85.50 195 ALA A N 1
ATOM 1512 C CA . ALA A 1 195 ? -14.350 -1.086 9.328 1.00 85.50 195 ALA A CA 1
ATOM 1513 C C . ALA A 1 195 ? -13.621 -2.054 8.380 1.00 85.50 195 ALA A C 1
ATOM 1515 O O . ALA A 1 195 ? -14.220 -3.013 7.883 1.00 85.50 195 ALA A O 1
ATOM 1516 N N . PHE A 1 196 ? -12.325 -1.831 8.143 1.00 84.19 196 PHE A N 1
ATOM 1517 C CA . PHE A 1 196 ? -11.560 -2.520 7.106 1.00 84.19 196 PHE A CA 1
ATOM 1518 C C . PHE A 1 196 ? -11.557 -4.051 7.210 1.00 84.19 196 PHE A C 1
ATOM 1520 O O . PHE A 1 196 ? -11.851 -4.697 6.202 1.00 84.19 196 PHE A O 1
ATOM 1527 N N . PRO A 1 197 ? -11.334 -4.685 8.381 1.00 79.06 197 PRO A N 1
ATOM 1528 C CA . PRO A 1 197 ? -11.369 -6.145 8.469 1.00 79.06 197 PRO A CA 1
ATOM 1529 C C . PRO A 1 197 ? -12.729 -6.735 8.075 1.00 79.06 197 PRO A C 1
ATOM 1531 O O . PRO A 1 197 ? -12.798 -7.830 7.518 1.00 79.06 197 PRO A O 1
ATOM 1534 N N . THR A 1 198 ? -13.826 -6.028 8.357 1.00 79.00 198 THR A N 1
ATOM 1535 C CA . THR A 1 198 ? -15.173 -6.450 7.949 1.00 79.00 198 THR A CA 1
ATOM 1536 C C . THR A 1 198 ? -15.364 -6.287 6.446 1.00 79.00 198 THR A C 1
ATOM 1538 O O . THR A 1 198 ? -15.814 -7.231 5.797 1.00 79.00 198 THR A O 1
ATOM 1541 N N . LEU A 1 199 ? -14.955 -5.148 5.877 1.00 79.38 199 LEU A N 1
ATOM 1542 C CA . LEU A 1 199 ? -14.987 -4.917 4.429 1.00 79.38 199 LEU A CA 1
ATOM 1543 C C . LEU A 1 199 ? -14.204 -5.986 3.668 1.00 79.38 199 LEU A C 1
ATOM 1545 O O . LEU A 1 199 ? -14.712 -6.573 2.715 1.00 79.38 199 LEU A O 1
ATOM 1549 N N . LEU A 1 200 ? -12.998 -6.301 4.132 1.00 77.44 200 LEU A N 1
ATOM 1550 C CA . LEU A 1 200 ? -12.151 -7.301 3.501 1.00 77.44 200 LEU A CA 1
ATOM 1551 C C . LEU A 1 200 ? -12.778 -8.700 3.565 1.00 77.44 200 LEU A C 1
ATOM 1553 O O . LEU A 1 200 ? -12.780 -9.413 2.565 1.00 77.44 200 LEU A O 1
ATOM 1557 N N . ARG A 1 201 ? -13.395 -9.083 4.693 1.00 77.25 201 ARG A N 1
ATOM 1558 C CA . ARG A 1 201 ? -14.147 -10.349 4.789 1.00 77.25 201 ARG A CA 1
ATOM 1559 C C . ARG A 1 201 ? -15.329 -10.401 3.823 1.00 77.25 201 ARG A C 1
ATOM 1561 O O . ARG A 1 201 ? -15.556 -11.454 3.237 1.00 77.25 201 ARG A O 1
ATOM 1568 N N . LEU A 1 202 ? -16.056 -9.299 3.640 1.00 76.44 202 LEU A N 1
ATOM 1569 C CA . LEU A 1 202 ? -17.173 -9.220 2.688 1.00 76.44 202 LEU A CA 1
ATOM 1570 C C . LEU A 1 202 ? -16.710 -9.324 1.230 1.00 76.44 202 LEU A C 1
ATOM 1572 O O . LEU A 1 202 ? -17.374 -9.965 0.415 1.00 76.44 202 LEU A O 1
ATOM 1576 N N . LEU A 1 203 ? -15.566 -8.721 0.900 1.00 75.56 203 LEU A N 1
ATOM 1577 C CA . LEU A 1 203 ? -14.961 -8.833 -0.427 1.00 75.56 203 LEU A CA 1
ATOM 1578 C C . LEU A 1 203 ? -14.476 -10.263 -0.692 1.00 75.56 203 LEU A C 1
ATOM 1580 O O . LEU A 1 203 ? -14.763 -10.834 -1.744 1.00 75.56 203 LEU A O 1
ATOM 1584 N N . LEU A 1 204 ? -13.792 -10.871 0.281 1.00 75.88 204 LEU A N 1
ATOM 1585 C CA . LEU A 1 204 ? -13.257 -12.229 0.164 1.00 75.88 204 LEU A CA 1
ATOM 1586 C C . LEU A 1 204 ? -14.347 -13.308 0.185 1.00 75.88 204 LEU A C 1
ATOM 1588 O O . LEU A 1 204 ? -14.181 -14.346 -0.454 1.00 75.88 204 LEU A O 1
ATOM 1592 N N . SER A 1 205 ? -15.473 -13.078 0.871 1.00 80.50 205 SER A N 1
ATOM 1593 C CA . SER A 1 205 ? -16.602 -14.018 0.889 1.00 80.50 205 SER A CA 1
ATOM 1594 C C . SER A 1 205 ? -17.373 -14.066 -0.432 1.00 80.50 205 SER A C 1
ATOM 1596 O O . SER A 1 205 ? -18.251 -14.913 -0.578 1.00 80.50 205 SER A O 1
ATOM 1598 N N . ARG A 1 206 ? -17.071 -13.162 -1.377 1.00 79.75 206 ARG A N 1
ATOM 1599 C CA . ARG A 1 206 ? -17.797 -12.915 -2.635 1.00 79.75 206 ARG A CA 1
ATOM 1600 C C . ARG A 1 206 ? -19.259 -12.504 -2.492 1.00 79.75 206 ARG A C 1
ATOM 1602 O O . ARG A 1 206 ? -19.825 -12.044 -3.473 1.00 79.75 206 ARG A O 1
ATOM 1609 N N . GLN A 1 207 ? -19.835 -12.527 -1.291 1.00 80.50 207 GLN A N 1
ATOM 1610 C CA . GLN A 1 207 ? -21.236 -12.164 -1.064 1.00 80.50 207 GLN A CA 1
ATOM 1611 C C . GLN A 1 207 ? -21.553 -10.751 -1.553 1.00 80.50 207 GLN A C 1
ATOM 1613 O O . GLN A 1 207 ? -22.608 -10.529 -2.137 1.00 80.50 207 GLN A O 1
ATOM 1618 N N . LEU A 1 208 ? -20.631 -9.802 -1.359 1.00 77.62 208 LEU A N 1
ATOM 1619 C CA . LEU A 1 208 ? -20.811 -8.444 -1.863 1.00 77.62 208 LEU A CA 1
ATOM 1620 C C . LEU A 1 208 ? -20.817 -8.396 -3.398 1.00 77.62 208 LEU A C 1
ATOM 1622 O O . LEU A 1 208 ? -21.639 -7.694 -3.978 1.00 77.62 208 LEU A O 1
ATOM 1626 N N . MET A 1 209 ? -19.935 -9.159 -4.049 1.00 81.38 209 MET A N 1
ATOM 1627 C CA . MET A 1 209 ? -19.866 -9.230 -5.513 1.00 81.38 209 MET A CA 1
ATOM 1628 C C . MET A 1 209 ? -21.098 -9.928 -6.089 1.00 81.38 209 MET A C 1
ATOM 1630 O O . MET A 1 209 ? -21.684 -9.432 -7.044 1.00 81.38 209 MET A O 1
ATOM 1634 N N . ASP A 1 210 ? -21.552 -11.012 -5.463 1.00 84.44 210 ASP A N 1
ATOM 1635 C CA . ASP A 1 210 ? -22.760 -11.730 -5.867 1.00 84.44 210 ASP A CA 1
ATOM 1636 C C . ASP A 1 210 ? -24.003 -10.839 -5.730 1.00 84.44 210 ASP A C 1
ATOM 1638 O O . ASP A 1 210 ? -24.836 -10.784 -6.635 1.00 84.44 210 ASP A O 1
ATOM 1642 N N . LEU A 1 211 ? -24.110 -10.088 -4.628 1.00 81.69 211 LEU A N 1
ATOM 1643 C CA . LEU A 1 211 ? -25.178 -9.107 -4.426 1.00 81.69 211 LEU A CA 1
ATOM 1644 C C . LEU A 1 211 ? -25.116 -7.980 -5.457 1.00 81.69 211 LEU A C 1
ATOM 1646 O O . LEU A 1 211 ? -26.161 -7.579 -5.971 1.00 81.69 211 LEU A O 1
ATOM 1650 N N . ALA A 1 212 ? -23.918 -7.484 -5.775 1.00 83.00 212 ALA A N 1
ATOM 1651 C CA . ALA A 1 212 ? -23.731 -6.460 -6.794 1.00 83.00 212 ALA A CA 1
ATOM 1652 C C . ALA A 1 212 ? -24.154 -6.967 -8.180 1.00 83.00 212 ALA A C 1
ATOM 1654 O O . ALA A 1 212 ? -24.903 -6.281 -8.867 1.00 83.00 212 ALA A O 1
ATOM 1655 N N . MET A 1 213 ? -23.773 -8.192 -8.551 1.00 85.75 213 MET A N 1
ATOM 1656 C CA . MET A 1 213 ? -24.181 -8.827 -9.810 1.00 85.75 213 MET A CA 1
ATOM 1657 C C . MET A 1 213 ? -25.697 -9.052 -9.881 1.00 85.75 213 MET A C 1
ATOM 1659 O O . MET A 1 213 ? -26.316 -8.802 -10.910 1.00 85.75 213 MET A O 1
ATOM 1663 N N . GLN A 1 214 ? -26.330 -9.472 -8.782 1.00 88.38 214 GLN A N 1
ATOM 1664 C CA . GLN A 1 214 ? -27.790 -9.641 -8.719 1.00 88.38 214 GLN A CA 1
ATOM 1665 C C . GLN A 1 214 ? -28.555 -8.314 -8.814 1.00 88.38 214 GLN A C 1
ATOM 1667 O O . GLN A 1 214 ? -29.736 -8.305 -9.158 1.00 88.38 214 GLN A O 1
ATOM 1672 N N . ASN A 1 215 ? -27.898 -7.199 -8.495 1.00 86.88 215 ASN A N 1
ATOM 1673 C CA . ASN A 1 215 ? -28.490 -5.866 -8.478 1.00 86.88 215 ASN A CA 1
ATOM 1674 C C . ASN A 1 215 ? -27.802 -4.918 -9.470 1.00 86.88 215 ASN A C 1
ATOM 1676 O O . ASN A 1 215 ? -27.878 -3.706 -9.280 1.00 86.88 215 ASN A O 1
ATOM 1680 N N . GLU A 1 216 ? -27.172 -5.448 -10.527 1.00 86.94 216 GLU A N 1
ATOM 1681 C CA . GLU A 1 216 ? -26.358 -4.684 -11.486 1.00 86.94 216 GLU A CA 1
ATOM 1682 C C . GLU A 1 216 ? -27.102 -3.448 -12.013 1.00 86.94 216 GLU A C 1
ATOM 1684 O O . GLU A 1 216 ? -26.597 -2.332 -11.945 1.00 86.94 216 GLU A O 1
ATOM 1689 N N . ALA A 1 217 ? -28.372 -3.624 -12.395 1.00 89.50 217 ALA A N 1
ATOM 1690 C CA . ALA A 1 217 ? -29.243 -2.560 -12.902 1.00 89.50 217 ALA A CA 1
ATOM 1691 C C . ALA A 1 217 ? -29.533 -1.417 -11.904 1.00 89.50 217 ALA A C 1
ATOM 1693 O O . ALA A 1 217 ? -30.145 -0.418 -12.273 1.00 89.50 217 ALA A O 1
ATOM 1694 N N . ARG A 1 218 ? -29.164 -1.573 -10.628 1.00 86.88 218 ARG A N 1
ATOM 1695 C CA . ARG A 1 218 ? -29.408 -0.605 -9.548 1.00 86.88 218 ARG A CA 1
ATOM 1696 C C . ARG A 1 218 ? -28.120 -0.071 -8.926 1.00 86.88 218 ARG A C 1
ATOM 1698 O O . ARG A 1 218 ? -28.222 0.773 -8.034 1.00 86.88 218 ARG A O 1
ATOM 1705 N N . LEU A 1 219 ? -26.944 -0.525 -9.367 1.00 82.25 219 LEU A N 1
ATOM 1706 C CA . LEU A 1 219 ? -25.660 -0.114 -8.787 1.00 82.25 219 LEU A CA 1
ATOM 1707 C C . LEU A 1 219 ? -25.451 1.401 -8.866 1.00 82.25 219 LEU A C 1
ATOM 1709 O O . LEU A 1 219 ? -25.051 2.007 -7.877 1.00 82.25 219 LEU A O 1
ATOM 1713 N N . ASP A 1 220 ? -25.856 2.025 -9.972 1.00 83.62 220 ASP A N 1
ATOM 1714 C CA . ASP A 1 220 ? -25.755 3.479 -10.174 1.00 83.62 220 ASP A CA 1
ATOM 1715 C C . ASP A 1 220 ? -26.642 4.296 -9.214 1.00 83.62 220 ASP A C 1
ATOM 1717 O O . ASP A 1 220 ? -26.475 5.505 -9.071 1.00 83.62 220 ASP A O 1
ATOM 1721 N N . SER A 1 221 ? -27.599 3.643 -8.544 1.00 83.56 221 SER A N 1
ATOM 1722 C CA . SER A 1 221 ? -28.512 4.260 -7.570 1.00 83.56 221 SER A CA 1
ATOM 1723 C C . SER A 1 221 ? -28.141 3.974 -6.111 1.00 83.56 221 SER A C 1
ATOM 1725 O O . SER A 1 221 ? -28.904 4.307 -5.200 1.00 83.56 221 SER A O 1
ATOM 1727 N N . LEU A 1 222 ? -26.998 3.328 -5.868 1.00 80.25 222 LEU A N 1
ATOM 1728 C CA . LEU A 1 222 ? -26.585 2.912 -4.535 1.00 80.25 222 LEU A CA 1
ATOM 1729 C C . LEU A 1 222 ? -26.096 4.126 -3.730 1.00 80.25 222 LEU A C 1
ATOM 1731 O O . LEU A 1 222 ? -25.076 4.729 -4.041 1.00 80.25 222 LEU A O 1
ATOM 1735 N N . GLN A 1 223 ? -26.853 4.501 -2.695 1.00 75.38 223 GLN A N 1
ATOM 1736 C CA . GLN A 1 223 ? -26.573 5.695 -1.884 1.00 75.38 223 GLN A CA 1
ATOM 1737 C C . GLN A 1 223 ? -25.705 5.398 -0.657 1.00 75.38 223 GLN A C 1
ATOM 1739 O O . GLN A 1 223 ? -24.884 6.219 -0.258 1.00 75.38 223 GLN A O 1
ATOM 1744 N N . SER A 1 224 ? -25.892 4.231 -0.040 1.00 72.50 224 SER A N 1
ATOM 1745 C CA . SER A 1 224 ? -25.151 3.809 1.146 1.00 72.50 224 SER A CA 1
ATOM 1746 C C . SER A 1 224 ? -25.146 2.286 1.279 1.00 72.50 224 SER A C 1
ATOM 1748 O O . SER A 1 224 ? -26.050 1.594 0.809 1.00 72.50 224 SER A O 1
ATOM 1750 N N . GLY A 1 225 ? -24.120 1.758 1.949 1.00 67.25 225 GLY A N 1
ATOM 1751 C CA . GLY A 1 225 ? -24.069 0.379 2.426 1.00 67.25 225 GLY A CA 1
ATOM 1752 C C . GLY A 1 225 ? -24.093 0.365 3.951 1.00 67.25 225 GLY A C 1
ATOM 1753 O O . GLY A 1 225 ? -23.311 1.070 4.584 1.00 67.25 225 GLY A O 1
ATOM 1754 N N . HIS A 1 226 ? -24.980 -0.431 4.545 1.00 63.84 226 HIS A N 1
ATOM 1755 C CA . HIS A 1 226 ? -25.052 -0.604 5.996 1.00 63.84 226 HIS A CA 1
ATOM 1756 C C . HIS A 1 226 ? -24.537 -1.988 6.371 1.00 63.84 226 HIS A C 1
ATOM 1758 O O . HIS A 1 226 ? -25.003 -2.996 5.844 1.00 63.84 226 HIS A O 1
ATOM 1764 N N . MET A 1 227 ? -23.570 -2.028 7.285 1.00 58.41 227 MET A N 1
ATOM 1765 C CA . MET A 1 227 ? -22.982 -3.268 7.781 1.00 58.41 227 MET A CA 1
ATOM 1766 C C . MET A 1 227 ? -23.388 -3.435 9.235 1.00 58.41 227 MET A C 1
ATOM 1768 O O . MET A 1 227 ? -23.060 -2.601 10.078 1.00 58.41 227 MET A O 1
ATOM 1772 N N . PHE A 1 228 ? -24.137 -4.494 9.515 1.00 56.16 228 PHE A N 1
ATOM 1773 C CA . PHE A 1 228 ? -24.544 -4.835 10.871 1.00 56.16 228 PHE A CA 1
ATOM 1774 C C . PHE A 1 228 ? -23.448 -5.694 11.510 1.00 56.16 228 PHE A C 1
ATOM 1776 O O . PHE A 1 228 ? -22.938 -6.615 10.869 1.00 56.16 228 PHE A O 1
ATOM 1783 N N . ARG A 1 229 ? -23.045 -5.329 12.732 1.00 48.75 229 ARG A N 1
ATOM 1784 C CA . ARG A 1 229 ? -22.134 -6.126 13.567 1.00 48.75 229 ARG A CA 1
ATOM 1785 C C . ARG A 1 229 ? -22.845 -7.353 14.120 1.00 48.75 229 ARG A C 1
ATOM 1787 O O . ARG A 1 229 ? -24.036 -7.218 14.476 1.00 48.75 229 ARG A O 1
#